Protein AF-A0A382WMW3-F1 (afdb_monomer)

pLDDT: mean 84.39, std 15.42, range [34.22, 97.94]

Foldseek 3Di:
DVVVVVVVVVVVVVLVVLCVVLVVLVVVQVPDPDHDPVSCVVVVVSCVVVVVVVLVVQLVVLVCVLVVVPPPPPDDDDDDDDVVVNVVSVVSNVVSVVVSVCVVVVVVLQVQLVVVLVVDDDLLQVVLVVCVVPPDFQAQEEEQPPPDDHSPPCPRYNYDYLPQLDPDLDPVSVVVVLVSLVRHPYYDYQFLQSQLVCLVCCVRNVPSNVVQQCVLVCVSVDAAADDGDRFRDDPLETEDEDSCVNSVHDDGDHPDDDDHGPYYHYPYHDDSPDGD

Organism: NCBI:txid408172

Radius of gyration: 28.18 Å; Cα contacts (8 Å, |Δi|>4): 260; chains: 1; bounding box: 60×40×89 Å

Structure (mmCIF, N/CA/C/O backbone):
data_AF-A0A382WMW3-F1
#
_entry.id   AF-A0A382WMW3-F1
#
loop_
_atom_site.group_PDB
_atom_site.id
_atom_site.type_symbol
_atom_site.label_atom_id
_atom_site.label_alt_id
_atom_site.label_comp_id
_atom_site.label_asym_id
_atom_site.label_entity_id
_atom_site.label_seq_id
_atom_site.pdbx_PDB_ins_code
_atom_site.Cartn_x
_atom_site.Cartn_y
_atom_site.Cartn_z
_atom_site.occupancy
_atom_site.B_iso_or_equiv
_atom_site.auth_seq_id
_atom_site.auth_comp_id
_atom_site.auth_asym_id
_atom_site.auth_atom_id
_atom_site.pdbx_PDB_model_num
ATOM 1 N N . THR A 1 1 ? 35.039 -5.680 -39.938 1.00 54.09 1 THR A N 1
ATOM 2 C CA . THR A 1 1 ? 34.663 -7.081 -39.623 1.00 54.09 1 THR A CA 1
ATOM 3 C C . THR A 1 1 ? 35.405 -7.628 -38.410 1.00 54.09 1 THR A C 1
ATOM 5 O O . THR A 1 1 ? 34.722 -8.088 -37.510 1.00 54.09 1 THR A O 1
ATOM 8 N N . ALA A 1 2 ? 36.735 -7.501 -38.293 1.00 34.22 2 ALA A N 1
ATOM 9 C CA . ALA A 1 2 ? 37.474 -7.946 -37.094 1.00 34.22 2 ALA A CA 1
ATOM 10 C C . ALA A 1 2 ? 37.224 -7.081 -35.836 1.00 34.22 2 ALA A C 1
ATOM 12 O O . ALA A 1 2 ? 36.934 -7.616 -34.773 1.00 34.22 2 ALA A O 1
ATOM 13 N N . ILE A 1 3 ? 37.234 -5.746 -35.968 1.00 40.31 3 ILE A N 1
ATOM 14 C CA . ILE A 1 3 ? 36.971 -4.815 -34.848 1.00 40.31 3 ILE A CA 1
ATOM 15 C C . ILE A 1 3 ? 35.562 -5.019 -34.269 1.00 40.31 3 ILE A C 1
ATOM 17 O O . ILE A 1 3 ? 35.389 -5.051 -33.059 1.00 40.31 3 ILE A O 1
ATOM 21 N N . LEU A 1 4 ? 34.569 -5.236 -35.137 1.00 43.34 4 LEU A N 1
ATOM 22 C CA . LEU A 1 4 ? 33.168 -5.458 -34.761 1.00 43.34 4 LEU A CA 1
ATOM 23 C C . LEU A 1 4 ? 32.949 -6.815 -34.064 1.00 43.34 4 LEU A C 1
ATOM 25 O O . LEU A 1 4 ? 32.116 -6.921 -33.170 1.00 43.34 4 LEU A O 1
ATOM 29 N N . ALA A 1 5 ? 33.715 -7.843 -34.444 1.00 42.44 5 ALA A N 1
ATOM 30 C CA . ALA A 1 5 ? 33.698 -9.146 -33.781 1.00 42.44 5 ALA A CA 1
ATOM 31 C C . ALA A 1 5 ? 34.404 -9.102 -32.413 1.00 42.44 5 ALA A C 1
ATOM 33 O O . ALA A 1 5 ? 33.905 -9.670 -31.444 1.00 42.44 5 ALA A O 1
ATOM 34 N N . LEU A 1 6 ? 35.522 -8.375 -32.311 1.00 39.72 6 LEU A N 1
ATOM 35 C CA . LEU A 1 6 ? 36.264 -8.172 -31.063 1.00 39.72 6 LEU A CA 1
ATOM 36 C C . LEU A 1 6 ? 35.474 -7.346 -30.041 1.00 39.72 6 LEU A C 1
ATOM 38 O O . LEU A 1 6 ? 35.460 -7.690 -28.859 1.00 39.72 6 LEU A O 1
ATOM 42 N N . THR A 1 7 ? 34.783 -6.287 -30.473 1.00 56.78 7 THR A N 1
ATOM 43 C CA . THR A 1 7 ? 33.889 -5.523 -29.591 1.00 56.78 7 THR A CA 1
ATOM 44 C C . THR A 1 7 ? 32.709 -6.380 -29.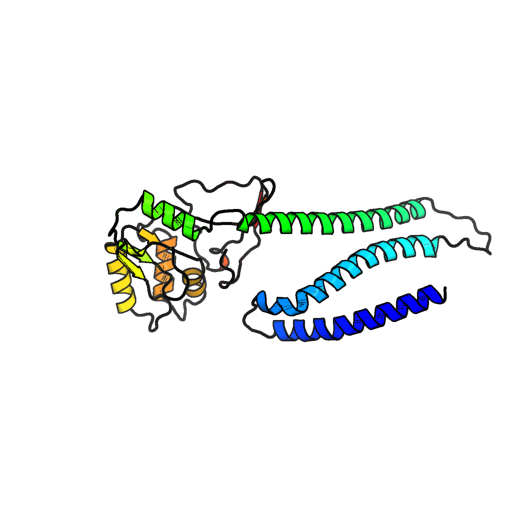153 1.00 56.78 7 THR A C 1
ATOM 46 O O . THR A 1 7 ? 32.435 -6.465 -27.960 1.00 56.78 7 THR A O 1
ATOM 49 N N . GLN A 1 8 ? 32.069 -7.110 -30.073 1.00 59.28 8 GLN A N 1
ATOM 50 C CA . GLN A 1 8 ? 30.957 -8.008 -29.747 1.00 59.28 8 GLN A CA 1
ATOM 51 C C . GLN A 1 8 ? 31.354 -9.106 -28.742 1.00 59.28 8 GLN A C 1
ATOM 53 O O . GLN A 1 8 ? 30.611 -9.348 -27.793 1.00 59.28 8 GLN A O 1
ATOM 58 N N . GLN A 1 9 ? 32.538 -9.712 -28.881 1.00 59.19 9 GLN A N 1
ATOM 59 C CA . GLN A 1 9 ? 33.063 -10.684 -27.912 1.00 59.19 9 GLN A CA 1
ATOM 60 C C . GLN A 1 9 ? 33.415 -10.061 -26.554 1.00 59.19 9 GLN A C 1
ATOM 62 O O . GLN A 1 9 ? 33.156 -10.674 -25.519 1.00 59.19 9 GLN A O 1
ATOM 67 N N . ARG A 1 10 ? 33.984 -8.848 -26.526 1.00 60.94 10 ARG A N 1
ATOM 68 C CA . ARG A 1 10 ? 34.269 -8.132 -25.269 1.00 60.94 10 ARG A CA 1
ATOM 69 C C . ARG A 1 10 ? 32.997 -7.804 -24.500 1.00 60.94 10 ARG A C 1
ATOM 71 O O . ARG A 1 10 ? 32.958 -7.999 -23.289 1.00 60.94 10 ARG A O 1
ATOM 78 N N . HIS A 1 11 ? 31.958 -7.357 -25.197 1.00 71.69 11 HIS A N 1
ATOM 79 C CA . HIS A 1 11 ? 30.692 -7.044 -24.553 1.00 71.69 11 HIS A CA 1
ATOM 80 C C . HIS A 1 11 ? 29.994 -8.288 -23.986 1.00 71.69 11 HIS A C 1
ATOM 82 O O . HIS A 1 11 ? 29.484 -8.227 -22.877 1.00 71.69 11 HIS A O 1
ATOM 88 N N . LEU A 1 12 ? 30.056 -9.429 -24.683 1.00 76.94 12 LEU A N 1
ATOM 89 C CA . LEU A 1 12 ? 29.522 -10.700 -24.176 1.00 76.94 12 LEU A CA 1
ATOM 90 C C . LEU A 1 12 ? 30.168 -11.125 -22.849 1.00 76.94 12 LEU A C 1
ATOM 92 O O . LEU A 1 12 ? 29.473 -11.590 -21.957 1.00 76.94 12 LEU A O 1
ATOM 96 N N . ARG A 1 13 ? 31.486 -10.944 -22.686 1.00 85.19 13 ARG A N 1
ATOM 97 C CA . ARG A 1 13 ? 32.177 -11.291 -21.429 1.00 85.19 13 ARG A CA 1
ATOM 98 C C . ARG A 1 13 ? 31.749 -10.402 -20.263 1.00 85.19 13 ARG A C 1
ATOM 100 O O . ARG A 1 13 ? 31.568 -10.907 -19.163 1.00 85.19 13 ARG A O 1
ATOM 107 N N . ALA A 1 14 ? 31.586 -9.102 -20.508 1.00 86.25 14 ALA A N 1
ATOM 108 C CA . ALA A 1 14 ? 31.099 -8.169 -19.495 1.00 86.25 14 ALA A CA 1
ATOM 109 C C . ALA A 1 14 ? 29.644 -8.475 -19.101 1.00 86.25 14 ALA A C 1
ATOM 111 O O . ALA A 1 14 ? 29.332 -8.509 -17.915 1.00 86.25 14 ALA A O 1
ATOM 112 N N . ASP A 1 15 ? 28.784 -8.778 -20.078 1.00 86.81 15 ASP A N 1
ATOM 113 C CA . ASP A 1 15 ? 27.388 -9.158 -19.833 1.00 86.81 15 ASP A CA 1
ATOM 114 C C . ASP A 1 15 ? 27.293 -10.449 -19.015 1.00 86.81 15 ASP A C 1
ATOM 116 O O . ASP A 1 15 ? 26.536 -10.515 -18.051 1.00 86.81 15 ASP A O 1
ATOM 120 N N . LEU A 1 16 ? 28.102 -11.457 -19.358 1.00 89.81 16 LEU A N 1
ATOM 121 C CA . LEU A 1 16 ? 28.174 -12.716 -18.617 1.00 89.81 16 LEU A CA 1
ATOM 122 C C . LEU A 1 16 ? 28.683 -12.520 -17.188 1.00 89.81 16 LEU A C 1
ATOM 124 O O . LEU A 1 16 ? 28.180 -13.177 -16.284 1.00 89.81 16 LEU A O 1
ATOM 128 N N . LEU A 1 17 ? 29.640 -11.614 -16.968 1.00 90.94 17 LEU A N 1
ATOM 129 C CA . LEU A 1 17 ? 30.126 -11.289 -15.627 1.00 90.94 17 LEU A CA 1
ATOM 130 C C . LEU A 1 17 ? 29.011 -10.679 -14.765 1.00 90.94 17 LEU A C 1
ATOM 132 O O . LEU A 1 17 ? 28.825 -11.093 -13.625 1.00 90.94 17 LEU A O 1
ATOM 136 N N . VAL A 1 18 ? 28.251 -9.726 -15.315 1.00 91.56 18 VAL A N 1
ATOM 137 C CA . VAL A 1 18 ? 27.120 -9.111 -14.602 1.00 91.56 18 VAL A CA 1
ATOM 138 C C . VAL A 1 18 ? 26.017 -10.139 -14.354 1.00 91.56 18 VAL A C 1
ATOM 140 O O . VAL A 1 18 ? 25.501 -10.224 -13.244 1.00 91.56 18 VAL A O 1
ATOM 143 N N . LEU A 1 19 ? 25.690 -10.970 -15.345 1.00 92.06 19 LEU A N 1
ATOM 144 C CA . LEU A 1 19 ? 24.704 -12.046 -15.208 1.00 92.06 19 LEU A CA 1
ATOM 145 C C . LEU A 1 19 ? 25.103 -13.085 -14.157 1.00 92.06 19 LEU A C 1
ATOM 147 O O . LEU A 1 19 ? 24.243 -13.539 -13.406 1.00 92.06 19 LEU A O 1
ATOM 151 N N . ALA A 1 20 ? 26.389 -13.430 -14.074 1.00 93.50 20 ALA A N 1
ATOM 152 C CA . ALA A 1 20 ? 26.915 -14.355 -13.072 1.00 93.50 20 ALA A CA 1
ATOM 153 C C . ALA A 1 20 ? 26.765 -13.827 -11.637 1.00 93.50 20 ALA A C 1
ATOM 155 O O . ALA A 1 20 ? 26.781 -14.619 -10.702 1.00 93.50 20 ALA A O 1
ATOM 156 N N . TRP A 1 21 ? 26.593 -12.516 -11.460 1.00 91.62 21 TRP A N 1
ATOM 157 C CA . TRP A 1 21 ? 26.209 -11.916 -10.185 1.00 91.62 21 TRP A CA 1
ATOM 158 C C . TRP A 1 21 ? 24.684 -11.834 -10.035 1.00 91.62 21 TRP A C 1
ATOM 160 O O . TRP A 1 21 ? 24.121 -12.364 -9.083 1.00 91.62 21 TRP A O 1
ATOM 170 N N . VAL A 1 22 ? 23.996 -11.219 -11.003 1.00 94.00 22 VAL A N 1
ATOM 171 C CA . VAL A 1 22 ? 22.559 -10.917 -10.914 1.00 94.00 22 VAL A CA 1
ATOM 172 C C . VAL A 1 22 ? 21.707 -12.179 -10.795 1.00 94.00 22 VAL A C 1
ATOM 174 O O . VAL A 1 22 ? 20.807 -12.214 -9.962 1.00 94.00 22 VAL A O 1
ATOM 177 N N . VAL A 1 23 ? 21.971 -13.210 -11.604 1.00 94.25 23 VAL A N 1
ATOM 178 C CA . VAL A 1 23 ? 21.120 -14.409 -11.653 1.00 94.25 23 VAL A CA 1
ATOM 179 C C . VAL A 1 23 ? 21.210 -15.222 -10.357 1.00 94.25 23 VAL A C 1
ATOM 181 O O . VAL A 1 23 ? 20.155 -15.484 -9.779 1.00 94.25 23 VAL A O 1
ATOM 184 N N . PRO A 1 24 ? 22.400 -15.586 -9.833 1.00 94.94 24 PRO A N 1
ATOM 185 C CA . PRO A 1 24 ? 22.475 -16.307 -8.564 1.00 94.94 24 PRO A CA 1
ATOM 186 C C . PRO A 1 24 ? 21.917 -15.510 -7.387 1.00 94.94 24 PRO A C 1
ATOM 188 O O . PRO A 1 24 ? 21.218 -16.083 -6.558 1.00 94.94 24 PRO A O 1
ATOM 191 N N . THR A 1 25 ? 22.167 -14.196 -7.319 1.00 92.25 25 THR A N 1
ATOM 192 C CA . THR A 1 25 ? 21.589 -13.360 -6.257 1.00 92.25 25 THR A CA 1
ATOM 193 C C . THR A 1 25 ? 20.070 -13.292 -6.367 1.00 92.25 25 THR A C 1
ATOM 195 O O . THR A 1 25 ? 19.398 -13.393 -5.349 1.00 92.25 25 THR A O 1
ATOM 198 N N . PHE A 1 26 ? 19.511 -13.167 -7.572 1.00 92.06 26 PHE A N 1
ATOM 199 C CA . PHE A 1 26 ? 18.061 -13.176 -7.768 1.00 92.06 26 PHE A CA 1
ATOM 200 C C . PHE A 1 26 ? 17.431 -14.506 -7.329 1.00 92.06 26 PHE A C 1
ATOM 202 O O . PHE A 1 26 ? 16.461 -14.491 -6.583 1.00 92.06 26 PHE A O 1
ATOM 209 N N . ILE A 1 27 ? 18.020 -15.644 -7.718 1.00 93.31 27 ILE A N 1
ATOM 210 C CA . ILE A 1 27 ? 17.570 -16.982 -7.285 1.00 93.31 27 ILE A CA 1
ATOM 211 C C . ILE A 1 27 ? 17.668 -17.123 -5.761 1.00 93.31 27 ILE A C 1
ATOM 213 O O . ILE A 1 27 ? 16.762 -17.642 -5.119 1.00 93.31 27 ILE A O 1
ATOM 217 N N . PHE A 1 28 ? 18.755 -16.638 -5.162 1.00 93.06 28 PHE A N 1
ATOM 218 C CA . PHE A 1 28 ? 18.913 -16.649 -3.712 1.00 93.06 28 PHE A CA 1
ATOM 219 C C . PHE A 1 28 ? 17.841 -15.805 -3.009 1.00 93.06 28 PHE A C 1
ATOM 221 O O . PHE A 1 28 ? 17.278 -16.251 -2.016 1.00 93.06 28 PHE A O 1
ATOM 228 N N . LEU A 1 29 ? 17.524 -14.614 -3.524 1.00 91.00 29 LEU A N 1
ATOM 229 C CA . LEU A 1 29 ? 16.475 -13.763 -2.957 1.00 91.00 29 LEU A CA 1
ATOM 230 C C . LEU A 1 29 ? 15.074 -14.366 -3.110 1.00 91.00 29 LEU A C 1
ATOM 232 O O . LEU A 1 29 ? 14.246 -14.159 -2.230 1.00 91.00 29 LEU A O 1
ATOM 236 N N . GLU A 1 30 ? 14.818 -15.109 -4.187 1.00 88.31 30 GLU A N 1
ATOM 237 C CA . GLU A 1 30 ? 13.550 -15.823 -4.402 1.00 88.31 30 GLU A CA 1
ATOM 238 C C . GLU A 1 30 ? 13.365 -17.001 -3.437 1.00 88.31 30 GLU A C 1
ATOM 240 O O . GLU A 1 30 ? 12.243 -17.327 -3.071 1.00 88.31 30 GLU A O 1
ATOM 245 N N . SER A 1 31 ? 14.459 -17.573 -2.922 1.00 90.69 31 SER A N 1
ATOM 246 C CA . SER A 1 31 ? 14.380 -18.623 -1.900 1.00 90.69 31 SER A CA 1
ATOM 247 C C . SER A 1 31 ? 13.804 -18.151 -0.558 1.00 90.69 31 SER A C 1
ATOM 249 O O . SER A 1 31 ? 13.524 -18.973 0.317 1.00 90.69 31 SER A O 1
ATOM 251 N N . PHE A 1 32 ? 13.650 -16.838 -0.358 1.00 88.25 32 PHE A N 1
ATOM 252 C CA . PHE A 1 32 ? 13.058 -16.292 0.855 1.00 88.25 32 PHE A CA 1
ATOM 253 C C . PHE A 1 32 ? 11.537 -16.422 0.827 1.00 88.25 32 PHE A C 1
ATOM 255 O O . PHE A 1 32 ? 10.876 -16.075 -0.142 1.00 88.25 32 PHE A O 1
ATOM 262 N N . GLU A 1 33 ? 10.962 -16.827 1.957 1.00 82.06 33 GLU A N 1
ATOM 263 C CA . GLU A 1 33 ? 9.506 -16.879 2.116 1.00 82.06 33 GLU A CA 1
ATOM 264 C C . GLU A 1 33 ? 8.865 -15.480 2.008 1.00 82.06 33 GLU A C 1
ATOM 266 O O . GLU A 1 33 ? 7.755 -15.333 1.498 1.00 82.06 33 GLU A O 1
ATOM 271 N N . VAL A 1 34 ? 9.588 -14.433 2.436 1.00 78.31 34 VAL A N 1
ATOM 272 C CA . VAL A 1 34 ? 9.119 -13.041 2.414 1.00 78.31 34 VAL A CA 1
ATOM 273 C C . VAL A 1 34 ? 9.964 -12.187 1.471 1.00 78.31 34 VAL A C 1
ATOM 275 O O . VAL A 1 34 ? 11.171 -12.014 1.657 1.00 78.31 34 VAL A O 1
ATOM 278 N N . HIS A 1 35 ? 9.294 -11.573 0.499 1.00 81.12 35 HIS A N 1
ATOM 279 C CA . HIS A 1 35 ? 9.918 -10.781 -0.553 1.00 81.12 35 HIS A CA 1
ATOM 280 C C . HIS A 1 35 ? 9.825 -9.287 -0.241 1.00 81.12 35 HIS A C 1
ATOM 282 O O . HIS A 1 35 ? 8.787 -8.657 -0.432 1.00 81.12 35 HIS A O 1
ATOM 288 N N . PHE A 1 36 ? 10.928 -8.690 0.211 1.00 80.38 36 PHE A N 1
ATOM 289 C CA . PHE A 1 36 ? 10.991 -7.246 0.422 1.00 80.38 36 PHE A CA 1
ATOM 290 C C . PHE A 1 36 ? 11.686 -6.537 -0.736 1.00 80.38 36 PHE A C 1
ATOM 292 O O . PHE A 1 36 ? 12.809 -6.874 -1.112 1.00 80.38 36 PHE A O 1
ATOM 299 N N . GLN A 1 37 ? 11.081 -5.454 -1.223 1.00 81.12 37 GLN A N 1
ATOM 300 C CA . GLN A 1 37 ? 11.628 -4.674 -2.336 1.00 81.12 37 GLN A CA 1
ATOM 301 C C . GLN A 1 37 ? 13.011 -4.072 -2.031 1.00 81.12 37 GLN A C 1
ATOM 303 O O . GLN A 1 37 ? 13.846 -3.946 -2.926 1.00 81.12 37 GLN A O 1
ATOM 308 N N . ARG A 1 38 ? 13.311 -3.788 -0.754 1.00 85.25 38 ARG A N 1
ATOM 309 C CA . ARG A 1 38 ? 14.638 -3.318 -0.314 1.00 85.25 38 ARG A CA 1
ATOM 310 C C . ARG A 1 38 ? 15.767 -4.311 -0.614 1.00 85.25 38 ARG A C 1
ATOM 312 O O . ARG A 1 38 ? 16.906 -3.890 -0.789 1.00 85.25 38 ARG A O 1
ATOM 319 N N . TYR A 1 39 ? 15.472 -5.609 -0.720 1.00 88.19 39 TYR A N 1
ATOM 320 C CA . TYR A 1 39 ? 16.478 -6.617 -1.065 1.00 88.19 39 TYR A CA 1
ATOM 321 C C . TYR A 1 39 ? 16.912 -6.548 -2.530 1.00 88.19 39 TYR A C 1
ATOM 323 O O . TYR A 1 39 ? 17.998 -7.010 -2.863 1.00 88.19 39 TYR A O 1
ATOM 331 N N . MET A 1 40 ? 16.127 -5.896 -3.390 1.00 88.62 40 MET A N 1
ATOM 332 C CA . MET A 1 40 ? 16.485 -5.679 -4.792 1.00 88.62 40 MET A CA 1
ATOM 333 C C . MET A 1 40 ? 17.436 -4.494 -4.991 1.00 88.62 40 MET A C 1
ATOM 335 O O . MET A 1 40 ? 18.055 -4.405 -6.048 1.00 88.62 40 MET A O 1
ATOM 339 N N . ILE A 1 41 ? 17.603 -3.608 -3.995 1.00 91.12 41 ILE A N 1
ATOM 340 C CA . ILE A 1 41 ? 18.427 -2.387 -4.103 1.00 91.12 41 ILE A CA 1
ATOM 341 C C . ILE A 1 41 ? 19.846 -2.672 -4.634 1.00 91.12 41 ILE A C 1
ATOM 343 O O . ILE A 1 41 ? 20.268 -1.964 -5.552 1.00 91.12 41 ILE A O 1
ATOM 347 N N . PRO A 1 42 ? 20.577 -3.702 -4.154 1.00 90.75 42 PRO A N 1
ATOM 348 C CA . PRO A 1 42 ? 21.909 -4.014 -4.676 1.00 90.75 42 PRO A CA 1
ATOM 349 C C . PRO A 1 42 ? 21.910 -4.476 -6.142 1.00 90.75 42 PRO A C 1
ATOM 351 O O . PRO A 1 42 ? 22.918 -4.327 -6.831 1.00 90.75 42 PRO A O 1
ATOM 354 N N . LEU A 1 43 ? 20.798 -5.034 -6.631 1.00 92.62 43 LEU A N 1
ATOM 355 C CA . LEU A 1 43 ? 20.647 -5.510 -8.010 1.00 92.62 43 LEU A CA 1
ATOM 356 C C . LEU A 1 43 ? 20.172 -4.414 -8.965 1.00 92.62 43 LEU A C 1
ATOM 358 O O . LEU A 1 43 ? 20.524 -4.444 -10.145 1.00 92.62 43 LEU A O 1
ATOM 362 N N . THR A 1 44 ? 19.424 -3.427 -8.469 1.00 92.00 44 THR A N 1
ATOM 363 C CA . THR A 1 44 ? 18.848 -2.327 -9.254 1.00 92.00 44 THR A CA 1
ATOM 364 C C . THR A 1 44 ? 19.820 -1.671 -10.245 1.00 92.00 44 THR A C 1
ATOM 366 O O . THR A 1 44 ? 19.468 -1.606 -11.424 1.00 92.00 44 THR A O 1
ATOM 369 N N . PRO A 1 45 ? 21.038 -1.217 -9.872 1.00 93.19 45 PRO A N 1
ATOM 370 C CA . PRO A 1 45 ? 21.937 -0.579 -10.839 1.00 93.19 45 PRO A CA 1
ATOM 371 C C . PRO A 1 45 ? 22.342 -1.520 -11.985 1.00 93.19 45 PRO A C 1
ATOM 373 O O . PRO A 1 45 ? 22.411 -1.093 -13.138 1.00 93.19 45 PRO A O 1
ATOM 376 N N . PHE A 1 46 ? 22.549 -2.809 -11.704 1.00 93.44 46 PHE A N 1
ATOM 377 C CA . PHE A 1 46 ? 22.891 -3.803 -12.724 1.00 93.44 46 PHE A CA 1
ATOM 378 C C . PHE A 1 46 ? 21.707 -4.109 -13.640 1.00 93.44 46 PHE A C 1
ATOM 380 O O . PHE A 1 46 ? 21.881 -4.173 -14.857 1.00 93.44 46 PHE A O 1
ATOM 387 N N . LEU A 1 47 ? 20.499 -4.222 -13.080 1.00 91.75 47 LEU A N 1
ATOM 388 C CA . LEU A 1 47 ? 19.267 -4.405 -13.849 1.00 91.75 47 LEU A CA 1
ATOM 389 C C . LEU A 1 47 ? 18.991 -3.208 -14.768 1.00 91.75 47 LEU A C 1
ATOM 391 O O . LEU A 1 47 ? 18.619 -3.408 -15.922 1.00 91.75 47 LEU A O 1
ATOM 395 N N . ILE A 1 48 ? 19.243 -1.979 -14.306 1.00 91.50 48 ILE A N 1
ATOM 396 C CA . ILE A 1 48 ? 19.129 -0.765 -15.129 1.00 91.50 48 ILE A CA 1
ATOM 397 C C . ILE A 1 48 ? 20.130 -0.805 -16.289 1.00 91.50 48 ILE A C 1
ATOM 399 O O . ILE A 1 48 ? 19.742 -0.593 -17.439 1.00 91.50 48 ILE A O 1
ATOM 403 N N . LEU A 1 49 ? 21.405 -1.105 -16.016 1.00 91.12 49 LEU A N 1
ATOM 404 C CA . LEU A 1 49 ? 22.441 -1.188 -17.053 1.00 91.12 49 LEU A CA 1
ATOM 405 C C . LEU A 1 49 ? 22.120 -2.268 -18.091 1.00 91.12 49 LEU A C 1
ATOM 407 O O . LEU A 1 49 ? 22.213 -2.023 -19.296 1.00 91.12 49 LEU A O 1
ATOM 411 N N . MET A 1 50 ? 21.709 -3.449 -17.634 1.00 90.56 50 MET A N 1
ATOM 412 C CA . MET A 1 50 ? 21.307 -4.552 -18.501 1.00 90.56 50 MET A CA 1
ATOM 413 C C . MET A 1 50 ? 20.056 -4.221 -19.314 1.00 90.56 50 MET A C 1
ATOM 415 O O . MET A 1 50 ? 20.034 -4.481 -20.514 1.00 90.56 50 MET A O 1
ATOM 419 N N . GLY A 1 51 ? 19.041 -3.611 -18.698 1.00 90.00 51 GLY A N 1
ATOM 420 C CA . GLY A 1 51 ? 17.818 -3.180 -19.373 1.00 90.00 51 GLY A CA 1
ATOM 421 C C . GLY A 1 51 ? 18.101 -2.142 -20.459 1.00 90.00 51 GLY A C 1
ATOM 422 O O . GLY A 1 51 ? 17.689 -2.318 -21.606 1.00 90.00 51 GLY A O 1
ATOM 423 N N . ALA A 1 52 ? 18.892 -1.113 -20.144 1.00 90.25 52 ALA A N 1
ATOM 424 C CA . ALA A 1 52 ? 19.319 -0.102 -21.113 1.00 90.25 52 ALA A CA 1
ATOM 425 C C . ALA A 1 52 ? 20.099 -0.727 -22.279 1.00 90.25 52 ALA A C 1
ATOM 427 O O . ALA A 1 52 ? 19.858 -0.423 -23.449 1.00 90.25 52 ALA A O 1
ATOM 428 N N . ARG A 1 53 ? 21.009 -1.655 -21.976 1.00 89.06 53 ARG A N 1
ATOM 429 C CA . ARG A 1 53 ? 21.786 -2.367 -22.989 1.00 89.06 53 ARG A CA 1
ATOM 430 C C . ARG A 1 53 ? 20.923 -3.275 -23.863 1.00 89.06 53 ARG A C 1
ATOM 432 O O . ARG A 1 53 ? 21.122 -3.293 -25.076 1.00 89.06 53 ARG A O 1
ATOM 439 N N . MET A 1 54 ? 19.967 -3.994 -23.278 1.00 88.69 54 MET A N 1
ATOM 440 C CA . MET A 1 54 ? 19.014 -4.834 -24.004 1.00 88.69 54 MET A CA 1
ATOM 441 C C . MET A 1 54 ? 18.194 -3.997 -24.990 1.00 88.69 54 MET A C 1
ATOM 443 O O . MET A 1 54 ? 18.062 -4.378 -26.149 1.00 88.69 54 MET A O 1
ATOM 447 N N . LEU A 1 55 ? 17.718 -2.825 -24.566 1.00 88.00 55 LEU A N 1
ATOM 448 C CA . LEU A 1 55 ? 16.977 -1.886 -25.411 1.00 88.00 55 LEU A CA 1
ATOM 449 C C . LEU A 1 55 ? 17.796 -1.358 -26.600 1.00 88.00 55 LEU A C 1
ATOM 451 O O . LEU A 1 55 ? 17.282 -1.251 -27.710 1.00 88.00 55 LEU A O 1
ATOM 455 N N . LEU A 1 56 ? 19.080 -1.055 -26.409 1.00 86.94 56 LEU A N 1
ATOM 456 C CA . LEU A 1 56 ? 19.954 -0.672 -27.527 1.00 86.94 56 LEU A CA 1
ATOM 457 C C . LEU A 1 56 ? 20.246 -1.864 -28.445 1.00 86.94 56 LEU A C 1
ATOM 459 O O . LEU A 1 56 ? 20.262 -1.732 -29.672 1.00 86.94 56 LEU A O 1
ATOM 463 N N . TRP A 1 57 ? 20.430 -3.046 -27.856 1.00 86.00 57 TRP A N 1
ATOM 464 C CA . TRP A 1 57 ? 20.675 -4.273 -28.599 1.00 86.00 57 TRP A CA 1
ATOM 465 C C . TRP A 1 57 ? 19.497 -4.652 -29.502 1.00 86.00 57 TRP A C 1
ATOM 467 O O . TRP A 1 57 ? 19.744 -5.070 -30.630 1.00 86.00 57 TRP A O 1
ATOM 477 N N . THR A 1 58 ? 18.238 -4.467 -29.085 1.00 84.62 58 THR A N 1
ATOM 478 C CA . THR A 1 58 ? 17.072 -4.756 -29.947 1.00 84.62 58 THR A CA 1
ATOM 479 C C . THR A 1 58 ? 17.055 -3.881 -31.201 1.00 84.62 58 THR A C 1
ATOM 481 O O . THR A 1 58 ? 16.816 -4.383 -32.304 1.00 84.62 58 THR A O 1
ATOM 484 N N . VAL A 1 59 ? 17.383 -2.594 -31.070 1.00 85.81 59 VAL A N 1
ATOM 485 C CA . VAL A 1 59 ? 17.491 -1.658 -32.200 1.00 85.81 59 VAL A CA 1
ATOM 486 C C . VAL A 1 59 ? 18.647 -2.041 -33.125 1.00 85.81 59 VAL A C 1
ATOM 488 O O . VAL A 1 59 ? 18.479 -2.107 -34.348 1.00 85.81 59 VAL A O 1
ATOM 491 N N . ASP A 1 60 ? 19.819 -2.332 -32.564 1.00 84.31 60 ASP A N 1
ATOM 492 C CA . ASP A 1 60 ? 20.990 -2.745 -33.339 1.00 84.31 60 ASP A CA 1
ATOM 493 C C . ASP A 1 60 ? 20.779 -4.091 -34.032 1.00 84.31 60 ASP A C 1
ATOM 495 O O . ASP A 1 60 ? 21.205 -4.273 -35.174 1.00 84.31 60 ASP A O 1
ATOM 499 N N . PHE A 1 61 ? 20.106 -5.033 -33.376 1.00 81.00 61 PHE A N 1
ATOM 500 C CA . PHE A 1 61 ? 19.736 -6.320 -33.948 1.00 81.00 61 PHE A CA 1
ATOM 501 C C . PHE A 1 61 ? 18.790 -6.133 -35.137 1.00 81.00 61 PHE A C 1
ATOM 503 O O . PHE A 1 61 ? 19.086 -6.627 -36.227 1.00 81.00 61 PHE A O 1
ATOM 510 N N . ALA A 1 62 ? 17.726 -5.337 -34.987 1.00 82.06 62 ALA A N 1
ATOM 511 C CA . ALA A 1 62 ? 16.809 -5.014 -36.082 1.00 82.06 62 ALA A CA 1
ATOM 512 C C . ALA A 1 62 ? 17.535 -4.355 -37.274 1.00 82.06 62 ALA A C 1
ATOM 514 O O . ALA A 1 62 ? 17.287 -4.696 -38.438 1.00 82.06 62 ALA A O 1
ATOM 515 N N . ARG A 1 63 ? 18.500 -3.462 -37.007 1.00 79.56 63 ARG A N 1
ATOM 516 C CA . ARG A 1 63 ? 19.361 -2.857 -38.041 1.00 79.56 63 ARG A CA 1
ATOM 517 C C . ARG A 1 63 ? 20.274 -3.881 -38.716 1.00 79.56 63 ARG A C 1
ATOM 519 O O . ARG A 1 63 ? 20.379 -3.878 -39.941 1.00 79.56 63 ARG A O 1
ATOM 526 N N . ARG A 1 64 ? 20.914 -4.781 -37.960 1.00 73.12 64 ARG A N 1
ATOM 527 C CA . ARG A 1 64 ? 21.796 -5.834 -38.506 1.00 73.12 64 ARG A CA 1
ATOM 528 C C . ARG A 1 64 ? 21.033 -6.834 -39.359 1.00 73.12 64 ARG A C 1
ATOM 530 O O . ARG A 1 64 ? 21.507 -7.162 -40.441 1.00 73.12 64 ARG A O 1
ATOM 537 N N . VAL A 1 65 ? 19.858 -7.279 -38.921 1.00 69.19 65 VAL A N 1
ATOM 538 C CA . VAL A 1 65 ? 18.977 -8.159 -39.709 1.00 69.19 65 VAL A CA 1
ATOM 539 C C . VAL A 1 65 ? 18.581 -7.481 -41.023 1.00 69.19 65 VAL A C 1
ATOM 541 O O . VAL A 1 65 ? 18.605 -8.112 -42.081 1.00 69.19 65 VAL A O 1
ATOM 544 N N . SER A 1 66 ? 18.322 -6.172 -40.981 1.00 67.19 66 SER A N 1
ATOM 545 C CA . SER A 1 66 ? 18.049 -5.368 -42.177 1.00 67.19 66 SER A CA 1
ATOM 546 C C . SER A 1 66 ? 19.278 -5.210 -43.092 1.00 67.19 66 SER A C 1
ATOM 548 O O . SER A 1 66 ? 19.135 -5.199 -44.315 1.00 67.19 66 SER A O 1
ATOM 550 N N . TYR A 1 67 ? 20.492 -5.133 -42.532 1.00 60.91 67 TYR A N 1
ATOM 551 C CA . TYR A 1 67 ? 21.751 -4.916 -43.264 1.00 60.91 67 TYR A CA 1
ATOM 552 C C . TYR A 1 67 ? 22.374 -6.200 -43.849 1.00 60.91 67 TYR A C 1
ATOM 554 O O . TYR A 1 67 ? 22.770 -6.218 -45.012 1.00 60.91 67 TYR A O 1
ATOM 562 N N . VAL A 1 68 ? 22.437 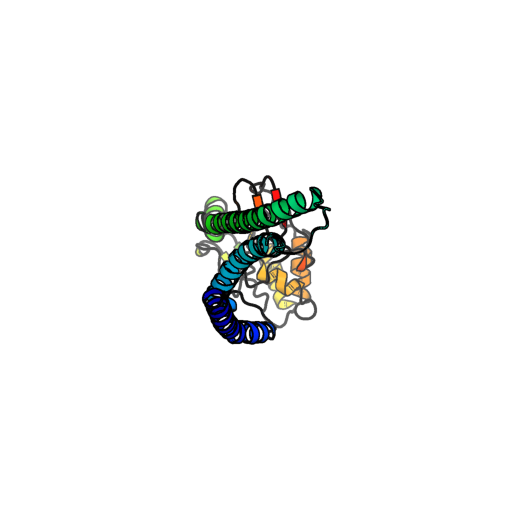-7.300 -43.089 1.00 55.72 68 VAL A N 1
ATOM 563 C CA . VAL A 1 68 ? 23.092 -8.568 -43.488 1.00 55.72 68 VAL A CA 1
ATOM 564 C C . VAL A 1 68 ? 22.424 -9.207 -44.711 1.00 55.72 68 VAL A C 1
ATOM 566 O O . VAL A 1 68 ? 23.101 -9.847 -45.513 1.00 55.72 68 VAL A O 1
ATOM 569 N N . ARG A 1 69 ? 21.125 -8.965 -44.923 1.00 51.41 69 ARG A N 1
ATOM 570 C CA . ARG A 1 69 ? 20.374 -9.438 -46.102 1.00 51.41 69 ARG A CA 1
ATOM 571 C C . ARG A 1 69 ? 20.325 -8.432 -47.263 1.00 51.41 69 ARG A C 1
ATOM 573 O O . ARG A 1 69 ? 19.657 -8.688 -48.262 1.00 51.41 69 ARG A O 1
ATOM 580 N N . SER A 1 70 ? 21.019 -7.302 -47.111 1.00 47.75 70 SER A N 1
ATOM 581 C CA . SER A 1 70 ? 21.169 -6.229 -48.105 1.00 47.75 70 SER A CA 1
ATOM 582 C C . SER A 1 70 ? 22.584 -6.169 -48.695 1.00 47.75 70 SER A C 1
ATOM 584 O O . SER A 1 70 ? 22.896 -5.240 -49.436 1.00 47.75 70 SER A O 1
ATOM 586 N N . ARG A 1 71 ? 23.455 -7.152 -48.398 1.00 44.22 71 ARG A N 1
ATOM 587 C CA . ARG A 1 71 ? 24.696 -7.320 -49.164 1.00 44.22 71 ARG A CA 1
ATOM 588 C C . ARG A 1 71 ? 24.335 -7.482 -50.646 1.00 44.22 71 ARG A C 1
ATOM 590 O O . ARG A 1 71 ? 23.483 -8.321 -50.943 1.00 44.22 71 ARG A O 1
ATOM 597 N N . PRO A 1 72 ? 24.976 -6.739 -51.565 1.00 43.84 72 PRO A N 1
ATOM 598 C CA . PRO A 1 72 ? 24.854 -7.049 -52.975 1.00 43.84 72 PRO A CA 1
ATOM 599 C C . PRO A 1 72 ? 25.402 -8.464 -53.155 1.00 43.84 72 PRO A C 1
ATOM 601 O O . PRO A 1 72 ? 26.522 -8.765 -52.733 1.00 43.84 72 PRO A O 1
ATOM 604 N N . THR A 1 73 ? 24.598 -9.352 -53.728 1.00 47.72 73 THR A N 1
ATOM 605 C CA . THR A 1 73 ? 25.073 -10.621 -54.275 1.00 47.72 73 THR A CA 1
ATOM 606 C C . THR A 1 73 ? 26.000 -10.288 -55.436 1.00 47.72 73 THR A C 1
ATOM 608 O O . THR A 1 73 ? 25.588 -10.260 -56.592 1.00 47.72 73 THR A O 1
ATOM 611 N N . VAL A 1 74 ? 27.260 -9.974 -55.138 1.00 54.00 74 VAL A N 1
ATOM 612 C CA . VAL A 1 74 ? 28.314 -10.045 -56.142 1.00 54.00 74 VAL A CA 1
ATOM 613 C C . VAL A 1 74 ? 28.448 -11.538 -56.442 1.00 54.00 74 VAL A C 1
ATOM 615 O O . VAL A 1 74 ? 28.897 -12.304 -55.595 1.00 54.00 74 VAL A O 1
ATOM 618 N N . VAL A 1 75 ? 27.970 -11.924 -57.628 1.00 51.16 75 VAL A N 1
ATOM 619 C CA . VAL A 1 75 ? 27.843 -13.285 -58.181 1.00 51.16 75 VAL A CA 1
ATOM 620 C C . VAL A 1 75 ? 26.610 -14.076 -57.714 1.00 51.16 75 VAL A C 1
ATOM 622 O O . VAL A 1 75 ? 26.682 -14.900 -56.807 1.00 51.16 75 VAL A O 1
ATOM 625 N N . ARG A 1 76 ? 25.470 -13.868 -58.386 1.00 40.53 76 ARG A N 1
ATOM 626 C CA . ARG A 1 76 ? 24.926 -14.796 -59.407 1.00 40.53 76 ARG A CA 1
ATOM 627 C C . ARG A 1 76 ? 23.627 -14.200 -59.965 1.00 40.53 76 ARG A C 1
ATOM 629 O O . ARG A 1 76 ? 22.689 -13.968 -59.207 1.00 40.53 76 ARG A O 1
ATOM 636 N N . ASP A 1 77 ? 23.592 -13.953 -61.272 1.00 47.16 77 ASP A N 1
ATOM 637 C CA . ASP A 1 77 ? 22.377 -13.627 -62.024 1.00 47.16 77 ASP A CA 1
ATOM 638 C C . ASP A 1 77 ? 21.281 -14.656 -61.727 1.00 47.16 77 ASP A C 1
ATOM 640 O O . ASP A 1 77 ? 21.369 -15.800 -62.157 1.00 47.16 77 ASP A O 1
ATOM 644 N N . THR A 1 78 ? 20.274 -14.267 -60.950 1.00 46.50 78 THR A N 1
ATOM 645 C CA . THR A 1 78 ? 18.889 -14.747 -61.060 1.00 46.50 78 THR A CA 1
ATOM 646 C C . THR A 1 78 ? 17.995 -13.728 -60.357 1.00 46.50 78 THR A C 1
ATOM 648 O O . THR A 1 78 ? 17.982 -13.572 -59.137 1.00 46.50 78 THR A O 1
ATOM 651 N N . SER A 1 79 ? 17.285 -12.961 -61.171 1.00 51.25 79 SER A N 1
ATOM 652 C CA . SER A 1 79 ? 16.357 -11.908 -60.788 1.00 51.25 79 SER A CA 1
ATOM 653 C C . SER A 1 79 ? 15.080 -12.480 -60.168 1.00 51.25 79 SER A C 1
ATOM 655 O O . SER A 1 79 ? 14.243 -13.003 -60.893 1.00 51.25 79 SER A O 1
ATOM 657 N N . PHE A 1 80 ? 14.893 -12.324 -58.856 1.00 50.50 80 PHE A N 1
ATOM 658 C CA . PHE A 1 80 ? 13.568 -12.243 -58.220 1.00 50.50 80 PHE A CA 1
ATOM 659 C C . PHE A 1 80 ? 13.675 -11.412 -56.930 1.00 50.50 80 PHE A C 1
ATOM 661 O O . PHE A 1 80 ? 13.788 -11.923 -55.815 1.00 50.50 80 PHE A O 1
ATOM 668 N N . SER A 1 81 ? 13.686 -10.086 -57.075 1.00 50.53 81 SER A N 1
ATOM 669 C CA . SER A 1 81 ? 13.576 -9.145 -55.959 1.00 50.53 81 SER A CA 1
ATOM 670 C C . SER A 1 81 ? 12.100 -8.942 -55.608 1.00 50.53 81 SER A C 1
ATOM 672 O O . SER A 1 81 ? 11.392 -8.175 -56.248 1.00 50.53 81 SER A O 1
ATOM 674 N N . PHE A 1 82 ? 11.613 -9.624 -54.568 1.00 54.50 82 PHE A N 1
ATOM 675 C CA . PHE A 1 82 ? 10.262 -9.390 -54.048 1.00 54.50 82 PHE A CA 1
ATOM 676 C C . PHE A 1 82 ? 10.209 -8.055 -53.267 1.00 54.50 82 PHE A C 1
ATOM 678 O O . PHE A 1 82 ? 10.808 -7.971 -52.187 1.00 54.50 82 PHE A O 1
ATOM 685 N N . PRO A 1 83 ? 9.479 -7.018 -53.732 1.00 58.50 83 PRO A N 1
ATOM 686 C CA . PRO A 1 83 ? 9.397 -5.707 -53.064 1.00 58.50 83 PRO A CA 1
ATOM 687 C C . PRO A 1 83 ? 8.796 -5.785 -51.647 1.00 58.50 83 PRO A C 1
ATOM 689 O O . PRO A 1 83 ? 9.157 -5.007 -50.762 1.00 58.50 83 PRO A O 1
ATOM 692 N N . MET A 1 84 ? 7.967 -6.800 -51.391 1.00 53.41 84 MET A N 1
ATOM 693 C CA . MET A 1 84 ? 7.405 -7.131 -50.076 1.00 53.41 84 MET A CA 1
ATOM 694 C C . MET A 1 84 ? 8.481 -7.380 -49.002 1.00 53.41 84 MET A C 1
ATOM 696 O O . MET A 1 84 ? 8.302 -7.017 -47.840 1.00 53.41 84 MET A O 1
ATOM 700 N N . MET A 1 85 ? 9.645 -7.914 -49.385 1.00 53.25 85 MET A N 1
ATOM 701 C CA . MET A 1 85 ? 10.739 -8.194 -48.451 1.00 53.25 85 MET A CA 1
ATOM 702 C C . MET A 1 85 ? 11.437 -6.913 -47.965 1.00 53.25 85 MET A C 1
ATOM 704 O O . MET A 1 85 ? 11.977 -6.904 -46.865 1.00 53.25 85 MET A O 1
ATOM 708 N N . GLY A 1 86 ? 11.440 -5.836 -48.761 1.00 55.97 86 GLY A N 1
ATOM 709 C CA . GLY A 1 86 ? 11.970 -4.520 -48.374 1.00 55.97 86 GLY A CA 1
ATOM 710 C C . GLY A 1 86 ? 11.049 -3.779 -47.403 1.00 55.97 86 GLY A C 1
ATOM 711 O O . GLY A 1 86 ? 11.515 -3.196 -46.424 1.00 55.97 86 GLY A O 1
ATOM 712 N N . TRP A 1 87 ? 9.736 -3.883 -47.624 1.00 55.22 87 TRP A N 1
ATOM 713 C CA . TRP A 1 87 ? 8.715 -3.353 -46.721 1.00 55.22 87 TRP A CA 1
ATOM 714 C C . TRP A 1 87 ? 8.784 -4.021 -45.339 1.00 55.22 87 TRP A C 1
ATOM 716 O O . TRP A 1 87 ? 8.939 -3.318 -44.343 1.00 55.22 87 TRP A O 1
ATOM 726 N N . LEU A 1 88 ? 8.829 -5.359 -45.266 1.00 59.53 88 LEU A N 1
ATOM 727 C CA . LEU A 1 88 ? 8.988 -6.098 -43.998 1.00 59.53 88 LEU A CA 1
ATOM 728 C C . LEU A 1 88 ? 10.275 -5.712 -43.225 1.00 59.53 88 LEU A C 1
ATOM 730 O O . LEU A 1 88 ? 10.271 -5.671 -41.995 1.00 59.53 88 LEU A O 1
ATOM 734 N N . ARG A 1 89 ? 11.369 -5.362 -43.923 1.00 59.62 89 ARG A N 1
ATOM 735 C CA . ARG A 1 89 ? 12.641 -4.899 -43.316 1.00 59.62 89 ARG A CA 1
ATOM 736 C C . ARG A 1 89 ? 12.533 -3.503 -42.695 1.00 59.62 89 ARG A C 1
ATOM 738 O O . ARG A 1 89 ? 12.997 -3.286 -41.577 1.00 59.62 89 ARG A O 1
ATOM 745 N N . ALA A 1 90 ? 11.912 -2.556 -43.401 1.00 62.09 90 ALA A N 1
ATOM 746 C CA . ALA A 1 90 ? 11.678 -1.209 -42.877 1.00 62.09 90 ALA A CA 1
ATOM 747 C C . ALA A 1 90 ? 10.687 -1.222 -41.702 1.00 62.09 90 ALA A C 1
ATOM 749 O O . ALA A 1 90 ? 10.848 -0.451 -40.757 1.00 62.09 90 ALA A O 1
ATOM 750 N N . GLN A 1 91 ? 9.706 -2.131 -41.723 1.00 70.19 91 GLN A N 1
ATOM 751 C CA . GLN A 1 91 ? 8.795 -2.335 -40.597 1.00 70.19 91 GLN A CA 1
ATOM 752 C C . GLN A 1 91 ? 9.540 -2.852 -39.358 1.00 70.19 91 GLN A C 1
ATOM 754 O O . GLN A 1 91 ? 9.333 -2.315 -38.279 1.00 70.19 91 GLN A O 1
ATOM 759 N N . SER A 1 92 ? 10.485 -3.791 -39.491 1.00 76.56 92 SER A N 1
ATOM 760 C CA . SER A 1 92 ? 11.231 -4.334 -38.339 1.00 76.56 92 SER A CA 1
ATOM 761 C C . SER A 1 92 ? 12.047 -3.280 -37.572 1.00 76.56 92 SER A C 1
ATOM 763 O O . SER A 1 92 ? 12.027 -3.260 -36.342 1.00 76.56 92 SER A O 1
ATOM 765 N N . THR A 1 93 ? 12.727 -2.360 -38.267 1.00 79.19 93 THR A N 1
ATOM 766 C CA . THR A 1 93 ? 13.483 -1.282 -37.596 1.00 79.19 93 THR A CA 1
ATOM 767 C C . THR A 1 93 ? 12.574 -0.211 -37.001 1.00 79.19 93 THR A C 1
ATOM 769 O O . THR A 1 93 ? 12.830 0.239 -35.885 1.00 79.19 93 THR A O 1
ATOM 772 N N . ARG A 1 94 ? 11.492 0.167 -37.695 1.00 84.81 94 ARG A N 1
ATOM 773 C CA . ARG A 1 94 ? 10.468 1.079 -37.155 1.00 84.81 94 ARG A CA 1
ATOM 774 C C . ARG A 1 94 ? 9.804 0.498 -35.910 1.00 84.81 94 ARG A C 1
ATOM 776 O O . ARG A 1 94 ? 9.671 1.206 -34.923 1.00 84.81 94 ARG A O 1
ATOM 783 N N . MET A 1 95 ? 9.465 -0.789 -35.927 1.00 85.50 95 MET A N 1
ATOM 784 C CA . MET A 1 95 ? 8.908 -1.501 -34.776 1.00 85.50 95 MET A CA 1
ATOM 785 C C . MET A 1 95 ? 9.880 -1.525 -33.594 1.00 85.50 95 MET A C 1
ATOM 787 O O . MET A 1 95 ? 9.453 -1.275 -32.476 1.00 85.50 95 MET A O 1
ATOM 791 N N . ALA A 1 96 ? 11.180 -1.754 -33.816 1.00 87.50 96 ALA A N 1
ATOM 792 C CA . ALA A 1 96 ? 12.170 -1.712 -32.735 1.00 87.50 96 ALA A CA 1
ATOM 793 C C . ALA A 1 96 ? 12.268 -0.320 -32.080 1.00 87.50 96 ALA A C 1
ATOM 795 O O . ALA A 1 96 ? 12.305 -0.218 -30.856 1.00 87.50 96 ALA A O 1
ATOM 796 N N . TRP A 1 97 ? 12.249 0.753 -32.878 1.00 88.62 97 TRP A N 1
ATOM 797 C CA . TRP A 1 97 ? 12.207 2.127 -32.362 1.00 88.62 97 TRP A CA 1
ATOM 798 C C . TRP A 1 97 ? 10.893 2.466 -31.661 1.00 88.62 97 TRP A C 1
ATOM 800 O O . TRP A 1 97 ? 10.915 3.140 -30.636 1.00 88.62 97 TRP A O 1
ATOM 810 N N . LEU A 1 98 ? 9.762 1.985 -32.181 1.00 92.12 98 LEU A N 1
ATOM 811 C CA . LEU A 1 98 ? 8.464 2.131 -31.525 1.00 92.12 98 LEU A CA 1
ATOM 812 C C . LEU A 1 98 ? 8.455 1.422 -30.170 1.00 92.12 98 LEU A C 1
ATOM 814 O O . LEU A 1 98 ? 8.059 2.035 -29.189 1.00 92.12 98 LEU A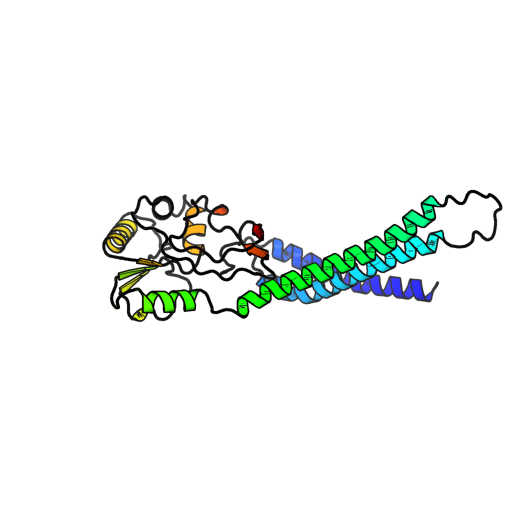 O 1
ATOM 818 N N . LEU A 1 99 ? 8.945 0.182 -30.088 1.00 91.00 99 LEU A N 1
ATOM 819 C CA . LEU A 1 99 ? 9.056 -0.557 -28.827 1.00 91.00 99 LEU A CA 1
ATOM 820 C C . LEU A 1 99 ? 9.959 0.165 -27.824 1.00 91.00 99 LEU A C 1
ATOM 822 O O . LEU A 1 99 ? 9.571 0.322 -26.671 1.00 91.00 99 LEU A O 1
ATOM 826 N N . LEU A 1 100 ? 11.126 0.654 -28.261 1.00 92.94 100 LEU A N 1
ATOM 827 C CA . LEU A 1 100 ? 12.000 1.480 -27.423 1.00 92.94 100 LEU A CA 1
ATOM 828 C C . LEU A 1 100 ? 11.252 2.713 -26.899 1.00 92.94 100 LEU A C 1
ATOM 830 O O . LEU A 1 100 ? 11.269 2.977 -25.700 1.00 92.94 100 LEU A O 1
ATOM 834 N N . GLY A 1 101 ? 10.590 3.450 -27.795 1.00 94.38 101 GLY A N 1
ATOM 835 C CA . GLY A 1 101 ? 9.820 4.641 -27.451 1.00 94.38 101 GLY A CA 1
ATOM 836 C C . GLY A 1 101 ? 8.712 4.336 -26.448 1.00 94.38 101 GLY A C 1
ATOM 837 O O . GLY A 1 101 ? 8.601 5.033 -25.447 1.00 94.38 101 GLY A O 1
ATOM 838 N N . VAL A 1 102 ? 7.953 3.259 -26.664 1.00 95.00 102 VAL A N 1
ATOM 839 C CA . VAL A 1 102 ? 6.900 2.798 -25.751 1.00 95.00 102 VAL A CA 1
ATOM 840 C C . VAL A 1 102 ? 7.476 2.493 -24.374 1.00 95.00 102 VAL A C 1
ATOM 842 O O . VAL A 1 102 ? 6.963 3.029 -23.401 1.00 95.00 102 VAL A O 1
ATOM 845 N N . VAL A 1 103 ? 8.556 1.709 -24.282 1.00 94.38 103 VAL A N 1
ATOM 846 C CA . VAL A 1 103 ? 9.168 1.346 -22.992 1.00 94.38 103 VAL A CA 1
ATOM 847 C C . VAL A 1 103 ? 9.690 2.578 -22.254 1.00 94.38 103 VAL A C 1
ATOM 849 O O . VAL A 1 103 ? 9.463 2.719 -21.053 1.00 94.38 103 VAL A O 1
ATOM 852 N N . VAL A 1 104 ? 10.378 3.489 -22.947 1.00 94.00 104 VAL A N 1
ATOM 853 C CA . VAL A 1 104 ? 10.920 4.709 -22.329 1.00 94.00 104 VAL A CA 1
ATOM 854 C C . VAL A 1 104 ? 9.791 5.621 -21.853 1.00 94.00 104 VAL A C 1
ATOM 856 O O . VAL A 1 104 ? 9.818 6.073 -20.710 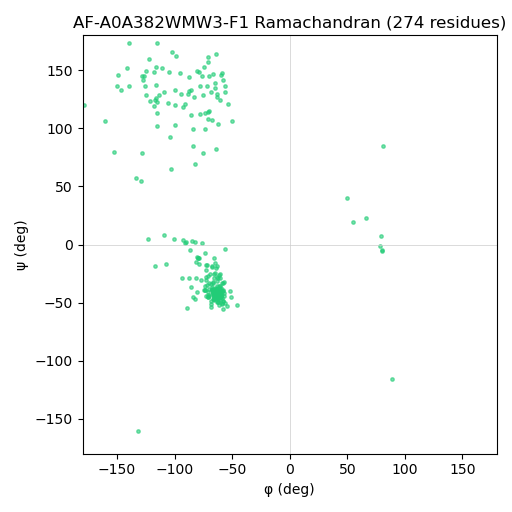1.00 94.00 104 VAL A O 1
ATOM 859 N N . VAL A 1 105 ? 8.782 5.859 -22.694 1.00 95.88 105 VAL A N 1
ATOM 860 C CA . VAL A 1 105 ? 7.639 6.717 -22.355 1.00 95.88 105 VAL A CA 1
ATOM 861 C C . VAL A 1 105 ? 6.813 6.107 -21.228 1.00 95.88 105 VAL A C 1
ATOM 863 O O . VAL A 1 105 ? 6.484 6.825 -20.290 1.00 95.88 105 VAL A O 1
ATOM 866 N N . SER A 1 106 ? 6.517 4.804 -21.257 1.00 94.69 106 SER A N 1
ATOM 867 C CA . SER A 1 106 ? 5.759 4.144 -20.187 1.00 94.69 106 SER A CA 1
ATOM 868 C C . SER A 1 106 ? 6.519 4.162 -18.861 1.00 94.69 106 SER A C 1
ATOM 870 O O . SER A 1 106 ? 5.921 4.406 -17.816 1.00 94.69 106 SER A O 1
ATOM 872 N N . THR A 1 107 ? 7.841 3.964 -18.896 1.00 94.00 107 THR A N 1
ATOM 873 C CA . THR A 1 107 ? 8.695 4.023 -17.699 1.00 94.00 107 THR A CA 1
ATOM 874 C C . THR A 1 107 ? 8.743 5.437 -17.129 1.00 94.00 107 THR A C 1
ATOM 876 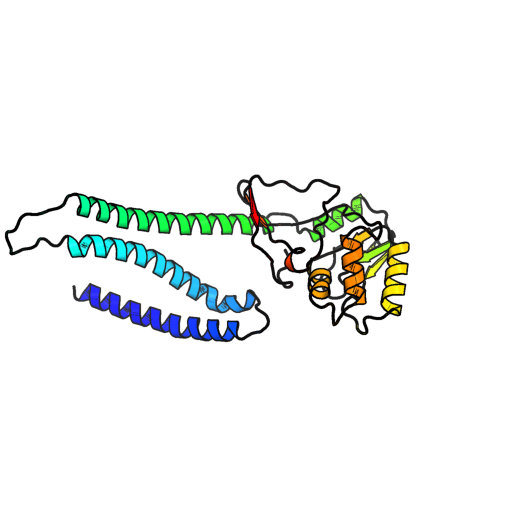O O . THR A 1 107 ? 8.550 5.616 -15.931 1.00 94.00 107 THR A O 1
ATOM 879 N N . ALA A 1 108 ? 8.949 6.450 -17.976 1.00 95.44 108 ALA A N 1
ATOM 880 C CA . ALA A 1 108 ? 8.939 7.849 -17.556 1.00 95.44 108 ALA A CA 1
ATOM 881 C C . ALA A 1 108 ? 7.565 8.264 -17.009 1.00 95.44 108 ALA A C 1
ATOM 883 O O . ALA A 1 108 ? 7.491 8.928 -15.978 1.00 95.44 108 ALA A O 1
ATOM 884 N N . PHE A 1 109 ? 6.481 7.828 -17.655 1.00 96.00 109 PHE A N 1
ATOM 885 C CA . PHE A 1 109 ? 5.115 8.072 -17.203 1.00 96.00 109 PHE A CA 1
ATOM 886 C C . PHE A 1 109 ? 4.879 7.498 -15.803 1.00 96.00 109 PHE A C 1
ATOM 888 O O . PHE A 1 109 ? 4.433 8.220 -14.914 1.00 96.00 109 PHE A O 1
ATOM 895 N N . TYR A 1 110 ? 5.222 6.225 -15.584 1.00 94.44 110 TYR A N 1
ATOM 896 C CA . TYR A 1 110 ? 5.072 5.593 -14.274 1.00 94.44 110 TYR A CA 1
ATOM 897 C C . TYR A 1 110 ? 5.974 6.241 -13.215 1.00 94.44 110 TYR A C 1
ATOM 899 O O . TYR A 1 110 ? 5.517 6.510 -12.108 1.00 94.44 110 TYR A O 1
ATOM 907 N N . ALA A 1 111 ? 7.227 6.565 -13.553 1.00 94.69 111 ALA A N 1
ATOM 908 C CA . ALA A 1 111 ? 8.150 7.234 -12.637 1.00 94.69 111 ALA A CA 1
ATOM 909 C C . ALA A 1 111 ? 7.616 8.599 -12.174 1.00 94.69 111 ALA A C 1
ATOM 911 O O . ALA A 1 111 ? 7.634 8.893 -10.981 1.00 94.69 111 ALA A O 1
ATOM 912 N N . LEU A 1 112 ? 7.085 9.405 -13.096 1.00 96.00 112 LEU A N 1
ATOM 913 C CA . LEU A 1 112 ? 6.455 10.686 -12.771 1.00 96.00 112 LEU A CA 1
ATOM 914 C C . LEU A 1 112 ? 5.163 10.498 -11.959 1.00 96.00 112 LEU A C 1
ATOM 916 O O . LEU A 1 112 ? 4.923 11.243 -11.011 1.00 96.00 112 LEU A O 1
ATOM 920 N N . ALA A 1 113 ? 4.351 9.486 -12.283 1.00 94.44 113 ALA A N 1
ATOM 921 C CA . ALA A 1 113 ? 3.156 9.147 -11.509 1.00 94.44 113 ALA A CA 1
ATOM 922 C C . ALA A 1 113 ? 3.496 8.758 -10.064 1.00 94.44 113 ALA A C 1
ATOM 924 O O . ALA A 1 113 ? 2.791 9.168 -9.144 1.00 94.44 113 ALA A O 1
ATOM 925 N N . PHE A 1 114 ? 4.581 8.006 -9.870 1.00 92.69 114 PHE A N 1
ATOM 926 C CA . PHE A 1 114 ? 5.081 7.599 -8.561 1.00 92.69 114 PHE A CA 1
ATOM 927 C C . PHE A 1 114 ? 5.682 8.778 -7.789 1.00 92.69 114 PHE A C 1
ATOM 929 O O . PHE A 1 114 ? 5.365 8.971 -6.622 1.00 92.69 114 PHE A O 1
ATOM 936 N N . GLN A 1 115 ? 6.481 9.634 -8.434 1.00 94.19 115 GLN A N 1
ATOM 937 C CA . GLN A 1 115 ? 7.013 10.846 -7.796 1.00 94.19 115 GLN A CA 1
ATOM 938 C C . GLN A 1 115 ? 5.910 11.781 -7.288 1.00 94.19 115 GLN A C 1
ATOM 940 O O . GLN A 1 115 ? 6.070 12.411 -6.245 1.00 94.19 115 GLN A O 1
ATOM 945 N N . ASN A 1 116 ? 4.771 11.831 -7.981 1.00 92.06 116 ASN A N 1
ATOM 946 C CA . ASN A 1 116 ? 3.617 12.624 -7.566 1.00 92.06 116 ASN A CA 1
ATOM 947 C C . ASN A 1 116 ? 3.009 12.172 -6.219 1.00 92.06 116 ASN A C 1
ATOM 949 O O . ASN A 1 116 ? 2.286 12.945 -5.597 1.00 92.06 116 ASN A O 1
ATOM 953 N N . VAL A 1 117 ? 3.297 10.953 -5.744 1.00 91.19 117 VAL A N 1
ATOM 954 C CA . VAL A 1 117 ? 2.914 10.500 -4.392 1.00 91.19 117 VAL A CA 1
ATOM 955 C C . VAL A 1 117 ? 3.605 11.354 -3.328 1.00 91.19 117 VAL A C 1
ATOM 957 O O . VAL A 1 117 ? 2.947 11.832 -2.411 1.00 91.19 117 VAL A O 1
ATOM 960 N N . TYR A 1 118 ? 4.904 11.621 -3.500 1.00 89.62 118 TYR A N 1
ATOM 961 C CA . TYR A 1 118 ? 5.715 12.413 -2.564 1.00 89.62 118 TYR A CA 1
ATOM 962 C C . TYR A 1 118 ? 5.508 13.925 -2.687 1.00 89.62 118 TYR A C 1
ATOM 964 O O . TYR A 1 118 ? 5.978 14.681 -1.843 1.00 89.62 118 TYR A O 1
ATOM 972 N N . ALA A 1 119 ? 4.838 14.380 -3.748 1.00 89.88 119 ALA A N 1
ATOM 973 C CA . ALA A 1 119 ? 4.489 15.787 -3.926 1.00 89.88 119 ALA A CA 1
ATOM 974 C C . ALA A 1 119 ? 3.237 16.198 -3.125 1.00 89.88 119 ALA A C 1
ATOM 976 O O . ALA A 1 119 ? 2.920 17.385 -3.055 1.00 89.88 119 ALA A O 1
ATOM 977 N N . LYS A 1 120 ? 2.506 15.232 -2.557 1.00 86.81 120 LYS A N 1
ATOM 978 C CA . LYS A 1 120 ? 1.293 15.452 -1.758 1.00 86.81 120 LYS A CA 1
ATOM 979 C C . LYS A 1 120 ? 1.584 15.320 -0.265 1.00 86.81 120 LYS A C 1
ATOM 981 O O . LYS A 1 120 ? 2.621 14.790 0.128 1.00 86.81 120 LYS A O 1
ATOM 986 N N . GLY A 1 121 ? 0.644 15.791 0.555 1.00 88.88 121 GLY A N 1
ATOM 987 C CA . GLY A 1 121 ? 0.655 15.532 1.990 1.00 88.88 121 GLY A CA 1
ATOM 988 C C . GLY A 1 121 ? 0.628 14.031 2.277 1.00 88.88 121 GLY A C 1
ATOM 989 O O . GLY A 1 121 ? 0.068 13.243 1.514 1.00 88.88 121 GLY A O 1
ATOM 990 N N . HIS A 1 122 ? 1.270 13.624 3.371 1.00 91.81 122 HIS A N 1
ATOM 991 C CA . HIS A 1 122 ? 1.227 12.233 3.803 1.00 91.81 122 HIS A CA 1
ATOM 992 C C . HIS A 1 122 ? -0.202 11.892 4.272 1.00 91.81 122 HIS A C 1
ATOM 994 O O . HIS A 1 122 ? -0.720 12.625 5.118 1.00 91.81 122 HIS A O 1
ATOM 1000 N N . PRO A 1 123 ? -0.827 10.781 3.827 1.00 92.88 123 PRO A N 1
ATOM 1001 C CA . PRO A 1 123 ? -2.205 10.430 4.192 1.00 92.88 123 PRO A CA 1
ATOM 1002 C C . PRO A 1 123 ? -2.480 10.436 5.699 1.00 92.88 123 PRO A C 1
ATOM 1004 O O . PRO A 1 123 ? -3.498 10.951 6.138 1.00 92.88 123 PRO A O 1
ATOM 1007 N N . ALA A 1 124 ? -1.540 9.938 6.509 1.00 93.00 124 ALA A N 1
ATOM 1008 C CA . ALA A 1 124 ? -1.654 9.993 7.968 1.00 93.00 124 ALA A CA 1
ATOM 1009 C C . ALA A 1 124 ? -1.719 11.427 8.535 1.00 93.00 124 ALA A C 1
ATOM 1011 O O . ALA A 1 124 ? -2.428 11.664 9.507 1.00 93.00 124 ALA A O 1
ATOM 1012 N N . VAL A 1 125 ? -1.005 12.388 7.938 1.00 94.62 125 VAL A N 1
ATOM 1013 C CA . VAL A 1 125 ? -1.077 13.799 8.352 1.00 94.62 125 VAL A CA 1
ATOM 1014 C C . VAL A 1 125 ? -2.426 14.387 7.949 1.00 94.62 125 VAL A C 1
ATOM 1016 O O . VAL A 1 125 ? -3.088 14.978 8.792 1.00 94.62 125 VAL A O 1
ATOM 1019 N N . GLU A 1 126 ? -2.888 14.134 6.720 1.00 94.50 126 GLU A N 1
ATOM 1020 C CA . GLU A 1 126 ? -4.222 14.567 6.270 1.00 94.50 126 GLU A CA 1
ATOM 1021 C C . GLU A 1 126 ? -5.346 13.967 7.140 1.00 94.50 126 GLU A C 1
ATOM 1023 O O . GLU A 1 126 ? -6.330 14.641 7.448 1.00 94.50 126 GLU A O 1
ATOM 1028 N N . ALA A 1 127 ? -5.192 12.711 7.572 1.00 94.69 127 ALA A N 1
ATOM 1029 C CA . ALA A 1 127 ? -6.110 12.051 8.495 1.00 94.69 127 ALA A CA 1
ATOM 1030 C C . ALA A 1 127 ? -6.101 12.714 9.877 1.00 94.69 127 ALA A C 1
ATOM 1032 O O . ALA A 1 127 ? -7.161 12.976 10.438 1.00 94.69 127 ALA A O 1
ATOM 1033 N N . SER A 1 128 ? -4.917 13.020 10.408 1.00 95.44 128 SER A N 1
ATOM 1034 C CA . SER A 1 128 ? -4.757 13.717 11.686 1.00 95.44 128 SER A CA 1
ATOM 1035 C C . SER A 1 128 ? -5.374 15.117 11.672 1.00 95.44 128 SER A C 1
ATOM 1037 O O . SER A 1 128 ? -6.114 15.476 12.587 1.00 95.44 128 SER A O 1
ATOM 1039 N N . GLU A 1 129 ? -5.127 15.894 10.614 1.00 95.75 129 GLU A N 1
ATOM 1040 C CA . GLU A 1 129 ? -5.720 17.221 10.423 1.00 95.75 129 GLU A CA 1
ATOM 1041 C C . GLU A 1 129 ? -7.246 17.136 10.366 1.00 95.75 129 GLU A C 1
ATOM 1043 O O . GLU A 1 129 ? -7.932 17.866 11.078 1.00 95.75 129 GLU A O 1
ATOM 1048 N N . TRP A 1 130 ? -7.786 16.178 9.611 1.00 95.19 130 TRP A N 1
ATOM 1049 C CA . TRP A 1 130 ? -9.230 15.973 9.548 1.00 95.19 130 TRP A CA 1
ATOM 1050 C C . TRP A 1 130 ? -9.827 15.575 10.904 1.00 95.19 130 TRP A C 1
ATOM 1052 O O . TRP A 1 130 ? -10.858 16.123 11.291 1.00 95.19 130 TRP A O 1
ATOM 1062 N N . ILE A 1 131 ? -9.185 14.669 11.651 1.00 95.62 131 ILE A N 1
ATOM 1063 C CA . ILE A 1 131 ? -9.635 14.276 12.996 1.00 95.62 131 ILE A CA 1
ATOM 1064 C C . ILE A 1 131 ? -9.645 15.499 13.923 1.00 95.62 131 ILE A C 1
ATOM 1066 O O . ILE A 1 131 ? -10.633 15.736 14.610 1.00 95.62 131 ILE A O 1
ATOM 1070 N N . LYS A 1 132 ? -8.598 16.327 13.881 1.00 95.50 132 LYS A N 1
ATOM 1071 C CA . LYS A 1 132 ? -8.473 17.561 14.675 1.00 95.50 132 LYS A CA 1
ATOM 1072 C C . LYS A 1 132 ? -9.573 18.581 14.379 1.00 95.50 132 LYS A C 1
ATOM 1074 O O . LYS A 1 132 ? -10.017 19.282 15.283 1.00 95.50 132 LYS A O 1
ATOM 1079 N N . GLU A 1 133 ? -10.006 18.668 13.126 1.00 95.69 133 GLU A N 1
ATOM 1080 C CA . GLU A 1 133 ? -11.054 19.594 12.684 1.00 95.69 133 GLU A CA 1
ATOM 1081 C C . GLU A 1 133 ? -12.479 19.093 12.968 1.00 95.69 133 GLU A C 1
ATOM 1083 O O . GLU A 1 133 ? -13.379 19.914 13.144 1.00 95.69 133 GLU A O 1
ATOM 1088 N N . ASN A 1 134 ? -12.701 17.773 13.000 1.00 95.19 134 ASN A N 1
ATOM 1089 C CA . ASN A 1 134 ? -14.050 17.182 12.991 1.00 95.19 134 ASN A CA 1
ATOM 1090 C C . ASN A 1 134 ? -14.394 16.376 14.252 1.00 95.19 134 ASN A C 1
ATOM 1092 O O . ASN A 1 134 ? -15.570 16.140 14.521 1.00 95.19 134 ASN A O 1
ATOM 1096 N N . VAL A 1 135 ? -13.398 15.954 15.032 1.00 95.56 135 VAL A N 1
ATOM 1097 C CA . VAL A 1 135 ? -13.578 15.105 16.216 1.00 95.56 135 VAL A CA 1
ATOM 1098 C C . VAL A 1 135 ? -13.211 15.888 17.468 1.00 95.56 135 VAL A C 1
ATOM 1100 O O . VAL A 1 135 ? -12.124 16.462 17.576 1.00 95.56 135 VAL A O 1
ATOM 1103 N N . THR A 1 136 ? -14.120 15.879 18.441 1.00 95.75 136 THR A N 1
ATOM 1104 C CA . THR A 1 136 ? -13.940 16.586 19.713 1.00 95.75 136 THR A CA 1
ATOM 1105 C C . THR A 1 136 ? -12.777 15.986 20.503 1.00 95.75 136 THR A C 1
ATOM 1107 O O . THR A 1 136 ? -12.604 14.770 20.567 1.00 95.75 136 THR A O 1
ATOM 1110 N N . TYR A 1 137 ? -11.967 16.836 21.135 1.00 95.06 137 TYR A N 1
ATOM 1111 C CA . TYR A 1 137 ? -10.889 16.359 21.999 1.00 95.06 137 TYR A CA 1
ATOM 1112 C C . TYR A 1 137 ? -11.423 15.478 23.133 1.00 95.06 137 TYR A C 1
ATOM 1114 O O . TYR A 1 137 ? -12.471 15.753 23.717 1.00 95.06 137 TYR A O 1
ATOM 1122 N N . GLY A 1 138 ? -10.678 14.425 23.456 1.00 94.62 138 GLY A N 1
ATOM 1123 C CA . GLY A 1 138 ? -11.062 13.425 24.449 1.00 94.62 138 GLY A CA 1
ATOM 1124 C C . GLY A 1 138 ? -12.046 12.362 23.952 1.00 94.62 138 GLY A C 1
ATOM 1125 O O . GLY A 1 138 ? -12.294 11.421 24.700 1.00 94.62 138 GLY A O 1
ATOM 1126 N N . THR A 1 139 ? -12.569 12.451 22.721 1.00 96.88 139 THR A N 1
ATOM 1127 C CA . THR A 1 139 ? -13.376 11.369 22.129 1.00 96.88 139 THR A CA 1
ATOM 1128 C C . THR A 1 139 ? -12.585 10.058 22.125 1.00 96.88 139 THR A C 1
ATOM 1130 O O . THR A 1 139 ? -11.397 10.040 21.788 1.00 96.88 139 THR A O 1
ATOM 1133 N N . SER A 1 140 ? -13.245 8.958 22.496 1.00 97.19 140 SER A N 1
ATOM 1134 C CA . SER A 1 140 ? -12.631 7.631 22.508 1.00 97.19 140 SER A CA 1
ATOM 1135 C C . SER A 1 140 ? -12.491 7.074 21.091 1.00 97.19 140 SER A C 1
ATOM 1137 O O . SER A 1 140 ? -13.465 6.993 20.338 1.00 97.19 140 SER A O 1
ATOM 1139 N N . ILE A 1 141 ? -11.282 6.629 20.750 1.00 96.50 141 ILE A N 1
ATOM 1140 C CA . ILE A 1 141 ? -10.916 6.091 19.437 1.00 96.50 141 ILE A CA 1
ATOM 1141 C C . ILE A 1 141 ? -10.320 4.697 19.616 1.00 96.50 141 ILE A C 1
ATOM 1143 O O . ILE A 1 141 ? -9.365 4.515 20.374 1.00 96.50 141 ILE A O 1
ATOM 1147 N N . VAL A 1 142 ? -10.833 3.716 18.873 1.00 96.12 142 VAL A N 1
ATOM 1148 C CA . VAL A 1 142 ? -10.133 2.437 18.704 1.00 96.12 142 VAL A CA 1
ATOM 1149 C C . VAL A 1 142 ? -9.172 2.562 17.527 1.00 96.12 142 VAL A C 1
ATOM 1151 O O . VAL A 1 142 ? -9.552 3.019 16.454 1.00 96.12 142 VAL A O 1
ATOM 1154 N N . SER A 1 143 ? -7.926 2.142 17.711 1.00 93.81 143 SER A N 1
ATOM 1155 C CA . SER A 1 143 ? -6.951 1.963 16.632 1.00 93.81 143 SER A CA 1
ATOM 1156 C C . SER A 1 143 ? -6.571 0.495 16.542 1.00 93.81 143 SER A C 1
ATOM 1158 O O . SER A 1 143 ? -6.366 -0.148 17.568 1.00 93.81 143 SER A O 1
ATOM 1160 N N . ASP A 1 144 ? -6.465 -0.065 15.343 1.00 86.62 144 ASP A N 1
ATOM 1161 C CA . ASP A 1 144 ? -6.078 -1.471 15.176 1.00 86.62 144 ASP A CA 1
ATOM 1162 C C . ASP A 1 144 ? -4.563 -1.683 15.042 1.00 86.62 144 ASP A C 1
ATOM 1164 O O . ASP A 1 144 ? -4.095 -2.816 14.902 1.00 86.62 144 ASP A O 1
ATOM 1168 N N . ASN A 1 145 ? -3.787 -0.600 15.132 1.00 81.81 145 ASN A N 1
ATOM 1169 C CA . ASN A 1 145 ? -2.373 -0.615 14.805 1.00 81.81 145 ASN A CA 1
ATOM 1170 C C . ASN A 1 145 ? -1.469 -0.638 16.044 1.00 81.81 145 ASN A C 1
ATOM 1172 O O . ASN A 1 145 ? -0.734 0.301 16.316 1.00 81.81 145 ASN A O 1
ATOM 1176 N N . HIS A 1 146 ? -1.527 -1.720 16.825 1.00 83.19 146 HIS A N 1
ATOM 1177 C CA . HIS A 1 146 ? -0.771 -1.828 18.084 1.00 83.19 146 HIS A CA 1
ATOM 1178 C C . HIS A 1 146 ? 0.755 -2.024 17.921 1.00 83.19 146 HIS A C 1
ATOM 1180 O O . HIS A 1 146 ? 1.510 -1.826 18.870 1.00 83.19 146 HIS A O 1
ATOM 1186 N N . TRP A 1 147 ? 1.221 -2.437 16.738 1.00 78.44 147 TRP A N 1
ATOM 1187 C CA . TRP A 1 147 ? 2.614 -2.851 16.490 1.00 78.44 147 TRP A CA 1
ATOM 1188 C C . TRP A 1 147 ? 3.323 -2.065 15.371 1.00 78.44 147 TRP A C 1
ATOM 1190 O O . TRP A 1 147 ? 4.447 -2.418 15.016 1.00 78.44 147 TRP A O 1
ATOM 1200 N N . ASP A 1 148 ? 2.685 -1.044 14.801 1.00 73.62 148 ASP A N 1
ATOM 1201 C CA . ASP A 1 148 ? 3.160 -0.335 13.601 1.00 73.62 148 ASP A CA 1
ATOM 1202 C C . ASP A 1 148 ? 3.111 1.191 13.818 1.00 73.62 148 ASP A C 1
ATOM 1204 O O . ASP A 1 148 ? 3.092 1.658 14.961 1.00 73.62 148 ASP A O 1
ATOM 1208 N N . GLU A 1 149 ? 3.120 1.991 12.748 1.00 81.62 149 GLU A N 1
ATOM 1209 C CA . GLU A 1 149 ? 3.000 3.444 12.859 1.00 81.62 149 GLU A CA 1
ATOM 1210 C C . GLU A 1 149 ? 1.598 3.928 13.283 1.00 81.62 149 GLU A C 1
ATOM 1212 O O . GLU A 1 149 ? 0.578 3.245 13.168 1.00 81.62 149 GLU A O 1
ATOM 1217 N N . PHE A 1 150 ? 1.546 5.173 13.757 1.00 84.69 150 PHE A N 1
ATOM 1218 C CA . PHE A 1 150 ? 0.326 5.816 14.236 1.00 84.69 150 PHE A CA 1
ATOM 1219 C C . PHE A 1 150 ? -0.049 7.021 13.384 1.00 84.69 150 PHE A C 1
ATOM 1221 O O . PHE A 1 150 ? 0.808 7.705 12.817 1.00 84.69 150 PHE A O 1
ATOM 1228 N N . VAL A 1 151 ? -1.348 7.325 13.356 1.00 92.06 151 VAL A N 1
ATOM 1229 C CA . VAL A 1 151 ? -1.812 8.638 12.907 1.00 92.06 151 VAL A CA 1
ATOM 1230 C C . VAL A 1 151 ? -1.251 9.684 13.887 1.00 92.06 151 VAL A C 1
ATOM 1232 O O . VAL A 1 151 ? -1.395 9.510 15.102 1.00 92.06 151 VAL A O 1
ATOM 1235 N N . PRO A 1 152 ? -0.560 10.731 13.401 1.00 92.69 152 PRO A N 1
ATOM 1236 C CA . PRO A 1 152 ? 0.051 11.740 14.258 1.00 92.69 152 PRO A CA 1
ATOM 1237 C C . PRO A 1 152 ? -0.995 12.536 15.052 1.00 92.69 152 PRO A C 1
ATOM 1239 O O . PRO A 1 152 ? -2.182 12.533 14.736 1.00 92.69 152 PRO A O 1
ATOM 1242 N N . ASP A 1 153 ? -0.542 13.231 16.096 1.00 91.81 153 ASP A N 1
ATOM 1243 C CA . ASP A 1 153 ? -1.338 14.120 16.959 1.00 91.81 153 ASP A CA 1
ATOM 1244 C C . ASP A 1 153 ? -2.591 13.522 17.628 1.00 91.81 153 ASP A C 1
ATOM 1246 O O . ASP A 1 153 ? -3.436 14.261 18.132 1.00 91.81 153 ASP A O 1
ATOM 1250 N N . LEU A 1 154 ? -2.706 12.194 17.734 1.00 91.38 154 LEU A N 1
ATOM 1251 C CA . LEU A 1 154 ? -3.843 11.577 18.428 1.00 91.38 154 LEU A CA 1
ATOM 1252 C C . LEU A 1 154 ? -3.769 11.633 19.969 1.00 91.38 154 LEU A C 1
ATOM 1254 O O . LEU A 1 154 ? -4.672 11.152 20.644 1.00 91.38 154 LEU A O 1
ATOM 1258 N N . TYR A 1 155 ? -2.734 12.245 20.555 1.00 89.56 155 TYR A N 1
ATOM 1259 C CA . TYR A 1 155 ? -2.570 12.350 22.016 1.00 89.56 155 TYR A CA 1
ATOM 1260 C C . TYR A 1 155 ? -3.653 13.197 22.709 1.00 89.56 155 TYR A C 1
ATOM 1262 O O . TYR A 1 155 ? -3.779 13.144 23.929 1.00 89.56 155 TYR A O 1
ATOM 1270 N N . ALA A 1 156 ? -4.413 13.995 21.952 1.00 92.25 156 ALA A N 1
ATOM 1271 C CA . ALA A 1 156 ? -5.539 14.778 22.461 1.00 92.25 156 ALA A CA 1
ATOM 1272 C C . ALA A 1 156 ? -6.847 13.964 22.583 1.00 92.25 156 ALA A C 1
ATOM 1274 O O . ALA A 1 156 ? -7.880 14.522 22.953 1.00 92.25 156 ALA A O 1
ATOM 1275 N N . TYR A 1 157 ? -6.813 12.666 22.269 1.00 95.69 157 TYR A N 1
ATOM 1276 C CA . TYR A 1 157 ? -7.955 11.750 22.259 1.00 95.69 157 TYR A CA 1
ATOM 1277 C C . TYR A 1 157 ? -7.715 10.566 23.202 1.00 95.69 157 TYR A C 1
ATOM 1279 O O . TYR A 1 157 ? -6.573 10.247 23.540 1.00 95.69 157 TYR A O 1
ATOM 1287 N N . ASP A 1 158 ? -8.789 9.889 23.607 1.00 95.56 158 ASP A N 1
ATOM 1288 C CA . ASP A 1 158 ? -8.693 8.640 24.369 1.00 95.56 158 ASP A CA 1
ATOM 1289 C C . ASP A 1 158 ? -8.504 7.466 23.402 1.00 95.56 158 ASP A C 1
ATOM 1291 O O . ASP A 1 158 ? -9.456 6.833 22.944 1.00 95.56 158 ASP A O 1
ATOM 1295 N N . VAL A 1 159 ? -7.251 7.223 23.017 1.00 94.81 159 VAL A N 1
ATOM 1296 C CA . VAL A 1 159 ? -6.909 6.184 22.043 1.00 94.81 159 VAL A CA 1
ATOM 1297 C C . VAL A 1 159 ? -6.626 4.866 22.746 1.00 94.81 159 VAL A C 1
ATOM 1299 O O . VAL A 1 159 ? -5.661 4.739 23.503 1.00 94.81 159 VAL A O 1
ATOM 1302 N N . TRP A 1 160 ? -7.398 3.842 22.401 1.00 95.44 160 TRP A N 1
ATOM 1303 C CA . TRP A 1 160 ? -7.088 2.463 22.749 1.00 95.44 160 TRP A CA 1
ATOM 1304 C C . TRP A 1 160 ? -6.668 1.679 21.5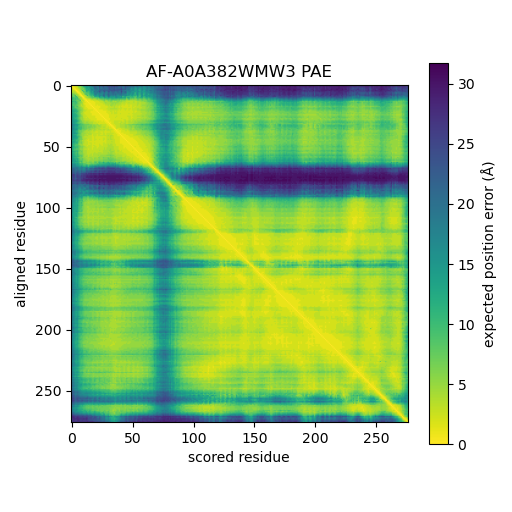11 1.00 95.44 160 TRP A C 1
ATOM 1306 O O . TRP A 1 160 ? -7.330 1.709 20.476 1.00 95.44 160 TRP A O 1
ATOM 1316 N N . GLN A 1 161 ? -5.555 0.959 21.621 1.00 93.81 161 GLN A N 1
ATOM 1317 C CA . GLN A 1 161 ? -5.016 0.168 20.524 1.00 93.81 161 GLN A CA 1
ATOM 1318 C C . GLN A 1 161 ? -5.402 -1.292 20.704 1.00 93.81 161 GLN A C 1
ATOM 1320 O O . GLN A 1 161 ? -5.024 -1.915 21.696 1.00 93.81 161 GLN A O 1
ATOM 1325 N N . PHE A 1 162 ? -6.123 -1.844 19.736 1.00 95.12 162 PHE A N 1
ATOM 1326 C CA . PHE A 1 162 ? -6.492 -3.245 19.717 1.00 95.12 162 PHE A CA 1
ATOM 1327 C C . PHE A 1 162 ? -5.246 -4.108 19.451 1.00 95.12 162 PHE A C 1
ATOM 1329 O O . PHE A 1 162 ? -4.660 -4.038 18.365 1.00 95.12 162 PHE A O 1
ATOM 1336 N N . PRO A 1 163 ? -4.817 -4.951 20.410 1.00 94.62 163 PRO A N 1
ATOM 1337 C CA . PRO A 1 163 ? -3.587 -5.721 20.287 1.00 94.62 163 PRO A CA 1
ATOM 1338 C C . PRO A 1 163 ? -3.825 -6.993 19.465 1.00 94.62 163 PRO A C 1
ATOM 1340 O O . PRO A 1 163 ? -3.809 -8.112 19.983 1.00 94.62 163 PRO A O 1
ATOM 1343 N N . VAL A 1 164 ? -4.074 -6.829 18.166 1.00 93.62 164 VAL A N 1
ATOM 1344 C CA . VAL A 1 164 ? -4.608 -7.898 17.313 1.00 93.62 164 VAL A CA 1
ATOM 1345 C C . VAL A 1 164 ? -3.750 -9.166 17.306 1.00 93.62 164 VAL A C 1
ATOM 1347 O O . VAL A 1 164 ? -4.290 -10.271 17.420 1.00 93.62 164 VAL A O 1
ATOM 1350 N N . TYR A 1 165 ? -2.424 -9.008 17.257 1.00 92.88 165 TYR A N 1
ATOM 1351 C CA . TYR A 1 165 ? -1.470 -10.113 17.170 1.00 92.88 165 TYR A CA 1
ATOM 1352 C C . TYR A 1 165 ? -1.196 -10.805 18.504 1.00 92.88 165 TYR A C 1
ATOM 1354 O O . TYR A 1 165 ? -0.596 -11.886 18.494 1.00 92.88 165 TYR A O 1
ATOM 1362 N N . ASN A 1 166 ? -1.627 -10.223 19.629 1.00 94.12 166 ASN A N 1
ATOM 1363 C CA . ASN A 1 166 ? -1.397 -10.815 20.937 1.00 94.12 166 ASN A CA 1
ATOM 1364 C C . ASN A 1 166 ? -2.150 -12.142 21.043 1.00 94.12 166 ASN A C 1
ATOM 1366 O O . ASN A 1 166 ? -3.316 -12.271 20.654 1.00 94.12 166 ASN A O 1
ATOM 1370 N N . GLN A 1 167 ? -1.429 -13.127 21.567 1.00 93.19 167 GLN A N 1
ATOM 1371 C CA . GLN A 1 167 ? -1.918 -14.471 21.815 1.00 93.19 167 GLN A CA 1
ATOM 1372 C C . GLN A 1 167 ? -2.167 -14.649 23.320 1.00 93.19 167 GLN A C 1
ATOM 1374 O O . GLN A 1 167 ? -1.424 -14.072 24.119 1.00 93.19 167 GLN A O 1
ATOM 1379 N N . PRO A 1 168 ? -3.156 -15.467 23.718 1.00 95.00 168 PRO A N 1
ATOM 1380 C CA . PRO A 1 168 ? -4.082 -16.218 22.862 1.00 95.00 168 PRO A CA 1
ATOM 1381 C C . PRO A 1 168 ? -5.174 -15.341 22.216 1.00 95.00 168 PRO A C 1
ATOM 1383 O O . PRO A 1 168 ? -5.587 -14.332 22.784 1.00 95.00 168 PRO A O 1
ATOM 1386 N N . ASP A 1 169 ? -5.685 -15.748 21.049 1.00 96.44 169 ASP A N 1
ATOM 1387 C CA . ASP A 1 169 ? -6.889 -15.147 20.450 1.00 96.44 169 ASP A CA 1
ATOM 1388 C C . ASP A 1 169 ? -8.160 -15.629 21.175 1.00 96.44 169 ASP A C 1
ATOM 1390 O O . ASP A 1 169 ? -8.824 -16.577 20.756 1.00 96.44 169 ASP A O 1
ATOM 1394 N N . ASN A 1 170 ? -8.437 -15.034 22.338 1.00 96.69 170 ASN A N 1
ATOM 1395 C CA . ASN A 1 170 ? -9.415 -15.528 23.308 1.00 96.69 170 ASN A CA 1
ATOM 1396 C C . ASN A 1 170 ? -10.617 -14.582 23.515 1.00 96.69 170 ASN A C 1
ATOM 1398 O O . ASN A 1 170 ? -10.663 -13.461 23.009 1.00 96.69 170 ASN A O 1
ATOM 1402 N N . ARG A 1 171 ? -11.605 -15.056 24.288 1.00 96.88 171 ARG A N 1
ATOM 1403 C CA . ARG A 1 171 ? -12.817 -14.287 24.615 1.00 96.88 171 ARG A CA 1
ATOM 1404 C C . ARG A 1 171 ? -12.521 -13.013 25.395 1.00 96.88 171 ARG A C 1
ATOM 1406 O O . ARG A 1 171 ? -13.083 -11.992 25.055 1.00 96.88 171 ARG A O 1
ATOM 1413 N N . GLU A 1 172 ? -11.602 -13.047 26.355 1.00 97.44 172 GLU A N 1
ATOM 1414 C CA . GLU A 1 172 ? -11.234 -11.867 27.149 1.00 97.44 172 GLU A CA 1
ATOM 1415 C C . GLU A 1 172 ? -10.760 -10.702 26.265 1.00 97.44 172 GLU A C 1
ATOM 1417 O O . GLU A 1 172 ? -11.218 -9.571 26.424 1.00 97.44 172 GLU A O 1
ATOM 1422 N N . LYS A 1 173 ? -9.914 -10.986 25.262 1.00 96.69 173 LYS A N 1
ATOM 1423 C CA . LYS A 1 173 ? -9.478 -9.994 24.271 1.00 96.69 173 LYS A CA 1
ATOM 1424 C C . LYS A 1 173 ? -10.659 -9.429 23.475 1.00 96.69 173 LYS A C 1
ATOM 1426 O O . LYS A 1 173 ? -10.694 -8.233 23.196 1.00 96.69 173 LYS A O 1
ATOM 1431 N N . MET A 1 174 ? -11.607 -10.286 23.093 1.00 97.50 174 MET A N 1
ATOM 1432 C CA . MET A 1 174 ? -12.800 -9.874 22.348 1.00 97.50 174 MET A CA 1
ATOM 1433 C C . MET A 1 174 ? -13.793 -9.093 23.207 1.00 97.50 174 MET A C 1
ATOM 1435 O O . MET A 1 174 ? -14.419 -8.173 22.697 1.00 97.50 174 MET A O 1
ATOM 1439 N N . ASP A 1 175 ? -13.920 -9.426 24.489 1.00 97.94 175 ASP A N 1
ATOM 1440 C CA . ASP A 1 175 ? -14.801 -8.740 25.430 1.00 97.94 175 ASP A CA 1
ATOM 1441 C C . ASP A 1 175 ? -14.296 -7.313 25.683 1.00 97.94 175 ASP A C 1
ATOM 1443 O O . ASP A 1 175 ? -15.083 -6.366 25.649 1.00 97.94 175 ASP A O 1
ATOM 1447 N N . GLU A 1 176 ? -12.979 -7.127 25.844 1.00 97.62 176 GLU A N 1
ATOM 1448 C CA . GLU A 1 176 ? -12.388 -5.786 25.925 1.00 97.62 176 GLU A CA 1
ATOM 1449 C C . GLU A 1 176 ? -12.540 -5.027 24.600 1.00 97.62 176 GLU A C 1
ATOM 1451 O O . GLU A 1 176 ? -12.931 -3.863 24.619 1.00 97.62 176 GLU A O 1
ATOM 1456 N N . LEU A 1 177 ? -12.317 -5.670 23.444 1.00 97.62 177 LEU A N 1
ATOM 1457 C CA . LEU A 1 177 ? -12.560 -5.041 22.139 1.00 97.62 177 LEU A CA 1
ATOM 1458 C C . LEU A 1 177 ? -14.019 -4.592 21.993 1.00 97.62 177 LEU A C 1
ATOM 1460 O O . LEU A 1 177 ? -14.271 -3.449 21.625 1.00 97.62 177 LEU A O 1
ATOM 1464 N N . ALA A 1 178 ? -14.980 -5.460 22.307 1.00 97.44 178 ALA A N 1
ATOM 1465 C CA . ALA A 1 178 ? -16.402 -5.150 22.225 1.00 97.44 178 ALA A CA 1
ATOM 1466 C C . ALA A 1 178 ? -16.778 -3.996 23.161 1.00 97.44 178 ALA A C 1
ATOM 1468 O O . ALA A 1 178 ? -17.490 -3.080 22.752 1.00 97.44 178 ALA A O 1
ATOM 1469 N N . LYS A 1 179 ? -16.248 -3.995 24.390 1.00 97.69 179 LYS A N 1
ATOM 1470 C CA . LYS A 1 179 ? -16.421 -2.896 25.345 1.00 97.69 179 LYS A CA 1
ATOM 1471 C C . LYS A 1 179 ? -15.829 -1.591 24.818 1.00 97.69 179 LYS A C 1
ATOM 1473 O O . LYS A 1 179 ? -16.435 -0.542 24.999 1.00 97.69 179 LYS A O 1
ATOM 1478 N N . ARG A 1 180 ? -14.657 -1.622 24.186 1.00 97.31 180 ARG A N 1
ATOM 1479 C CA . ARG A 1 180 ? -14.016 -0.422 23.627 1.00 97.31 180 ARG A CA 1
ATOM 1480 C C . ARG A 1 180 ? -14.809 0.118 22.445 1.00 97.31 180 ARG A C 1
ATOM 1482 O O . ARG A 1 180 ? -15.186 1.282 22.468 1.00 97.31 180 ARG A O 1
ATOM 1489 N N . LEU A 1 181 ? -15.178 -0.743 21.499 1.00 97.12 181 LEU A N 1
ATOM 1490 C CA . LEU A 1 181 ? -16.030 -0.380 20.364 1.00 97.12 181 LEU A CA 1
ATOM 1491 C C . LEU A 1 181 ? -17.383 0.190 20.814 1.00 97.12 181 LEU A C 1
ATOM 1493 O O . LEU A 1 181 ? -17.847 1.168 20.249 1.00 97.12 181 LEU A O 1
ATOM 1497 N N . SER A 1 182 ? -18.007 -0.344 21.870 1.00 96.38 182 SER A N 1
ATOM 1498 C CA . SER A 1 182 ? -19.303 0.179 22.328 1.00 96.38 182 SER A CA 1
ATOM 1499 C C . SER A 1 182 ? -19.241 1.597 22.910 1.00 96.38 182 SER A C 1
ATOM 1501 O O . SER A 1 182 ? -20.286 2.222 23.061 1.00 96.38 182 SER A O 1
ATOM 1503 N N . HIS A 1 183 ? -18.055 2.077 23.300 1.00 95.56 183 HIS A N 1
ATOM 1504 C CA . HIS A 1 183 ? -17.850 3.423 23.849 1.00 95.56 183 HIS A CA 1
ATOM 1505 C C . HIS A 1 183 ? -17.130 4.361 22.871 1.00 95.56 183 HIS A C 1
ATOM 1507 O O . HIS A 1 183 ? -17.151 5.573 23.071 1.00 95.56 183 HIS A O 1
ATOM 1513 N N . SER A 1 184 ? -16.480 3.824 21.838 1.00 96.19 184 SER A N 1
ATOM 1514 C CA . SER A 1 184 ? -15.720 4.605 20.867 1.00 96.19 184 SER A CA 1
ATOM 1515 C C . SER A 1 184 ? -16.589 5.086 19.715 1.00 96.19 184 SER A C 1
ATOM 1517 O O . SER A 1 184 ? -17.247 4.298 19.039 1.00 96.19 184 SER A O 1
ATOM 1519 N N . GLU A 1 185 ? -16.513 6.382 19.431 1.00 94.75 185 GLU A N 1
ATOM 1520 C CA . GLU A 1 185 ? -17.211 6.990 18.294 1.00 94.75 185 GLU A CA 1
ATOM 1521 C C . GLU A 1 185 ? -16.501 6.696 16.968 1.00 94.75 185 GLU A C 1
ATOM 1523 O O . GLU A 1 185 ? -17.148 6.565 15.932 1.00 94.75 185 GLU A O 1
ATOM 1528 N N . TYR A 1 186 ? -15.171 6.543 17.003 1.00 95.75 186 TYR A N 1
ATOM 1529 C CA . TYR A 1 186 ? -14.353 6.315 15.815 1.00 95.75 186 TYR A CA 1
ATOM 1530 C C . TYR A 1 186 ? -13.465 5.080 15.946 1.00 95.75 186 TYR A C 1
ATOM 1532 O O . TYR A 1 186 ? -12.906 4.777 17.004 1.00 95.75 186 TYR A O 1
ATOM 1540 N N . LEU A 1 187 ? -13.295 4.410 14.810 1.00 95.44 187 LEU A N 1
ATOM 1541 C CA . LEU A 1 187 ? -12.318 3.357 14.586 1.00 95.44 187 LEU A CA 1
ATOM 1542 C C . LEU A 1 187 ? -11.356 3.834 13.496 1.00 95.44 187 LEU A C 1
ATOM 1544 O O . LEU A 1 187 ? -11.787 4.205 12.403 1.00 95.44 187 LEU A O 1
ATOM 1548 N N . VAL A 1 188 ? -10.062 3.846 13.798 1.00 94.75 188 VAL A N 1
ATOM 1549 C CA . VAL A 1 188 ? -9.020 4.370 12.912 1.00 94.75 188 VAL A CA 1
ATOM 1550 C C . VAL A 1 188 ? -8.082 3.249 12.492 1.00 94.75 188 VAL A C 1
ATOM 1552 O O . VAL A 1 188 ? -7.481 2.570 13.321 1.00 94.75 188 VAL A O 1
ATOM 1555 N N . PHE A 1 189 ? -7.927 3.115 11.179 1.00 92.69 189 PHE A N 1
ATOM 1556 C CA . PHE A 1 189 ? -6.961 2.235 10.538 1.00 92.69 189 PHE A CA 1
ATOM 1557 C C . PHE A 1 189 ? -5.832 3.083 9.973 1.00 92.69 189 PHE A C 1
ATOM 1559 O O . PHE A 1 189 ? -6.080 3.970 9.157 1.00 92.69 189 PHE A O 1
ATOM 1566 N N . TYR A 1 190 ? -4.598 2.821 10.395 1.00 91.75 190 TYR A N 1
ATOM 1567 C CA . TYR A 1 190 ? -3.438 3.485 9.797 1.00 91.75 190 TYR A CA 1
ATOM 1568 C C . TYR A 1 190 ? -3.026 2.814 8.481 1.00 91.75 190 TYR A C 1
ATOM 1570 O O . TYR A 1 190 ? -2.708 3.498 7.513 1.00 91.75 190 TYR A O 1
ATOM 1578 N N . SER A 1 191 ? -3.058 1.480 8.433 1.00 88.44 191 SER A N 1
ATOM 1579 C CA . SER A 1 191 ? -2.716 0.694 7.249 1.00 88.44 191 SER A CA 1
ATOM 1580 C C . SER A 1 191 ? -3.673 -0.483 7.068 1.00 88.44 191 SER A C 1
ATOM 1582 O O . SER A 1 191 ? -4.537 -0.761 7.901 1.00 88.44 191 SER A O 1
ATOM 1584 N N . ASN A 1 192 ? -3.530 -1.179 5.943 1.00 88.56 192 ASN A N 1
ATOM 1585 C CA . ASN A 1 192 ? -4.301 -2.379 5.632 1.00 88.56 192 ASN A CA 1
ATOM 1586 C C . ASN A 1 192 ? -3.804 -3.653 6.338 1.00 88.56 192 ASN A C 1
ATOM 1588 O O . ASN A 1 192 ? -4.533 -4.640 6.429 1.00 88.56 192 ASN A O 1
ATOM 1592 N N . ARG A 1 193 ? -2.572 -3.620 6.846 1.00 87.69 193 ARG A N 1
ATOM 1593 C CA . ARG A 1 193 ? -1.805 -4.781 7.298 1.00 87.69 193 ARG A CA 1
ATOM 1594 C C . ARG A 1 193 ? -2.453 -5.588 8.432 1.00 87.69 193 ARG A C 1
ATOM 1596 O O . ARG A 1 193 ? -2.430 -6.821 8.349 1.00 87.69 193 ARG A O 1
ATOM 1603 N N . PRO A 1 194 ? -2.995 -4.988 9.510 1.00 91.12 194 PRO A N 1
ATOM 1604 C CA . PRO A 1 194 ? -3.508 -5.783 10.624 1.00 91.12 194 PRO A CA 1
ATOM 1605 C C . PRO A 1 194 ? -4.720 -6.630 10.219 1.00 91.12 194 PRO A C 1
ATOM 1607 O O . PRO A 1 194 ? -4.731 -7.841 10.447 1.00 91.12 194 PRO A O 1
ATOM 1610 N N . TYR A 1 195 ? -5.702 -6.039 9.535 1.00 91.12 195 TYR A N 1
ATOM 1611 C CA . TYR A 1 195 ? -6.879 -6.785 9.090 1.00 91.12 195 TYR A CA 1
ATOM 1612 C C . TYR A 1 195 ? -6.588 -7.726 7.915 1.00 91.12 195 TYR A C 1
ATOM 1614 O O . TYR A 1 195 ? -7.149 -8.824 7.871 1.00 91.12 195 TYR A O 1
ATOM 1622 N N . SER A 1 196 ? -5.702 -7.355 6.979 1.00 90.00 196 SER A N 1
ATOM 1623 C CA . SER A 1 196 ? -5.369 -8.198 5.820 1.00 90.00 196 SER A CA 1
ATOM 1624 C C . SER A 1 196 ? -4.618 -9.464 6.230 1.00 90.00 196 SER A C 1
ATOM 1626 O O . SER A 1 196 ? -4.870 -10.542 5.687 1.00 90.00 196 SER A O 1
ATOM 1628 N N . SER A 1 197 ? -3.701 -9.362 7.191 1.00 89.31 197 SER A N 1
ATOM 1629 C CA . SER A 1 197 ? -2.904 -10.492 7.672 1.00 89.31 197 SER A CA 1
ATOM 1630 C C . SER A 1 197 ? -3.739 -11.460 8.511 1.00 89.31 197 SER A C 1
ATOM 1632 O O . SER A 1 197 ? -3.694 -12.672 8.291 1.00 89.31 197 SER A O 1
ATOM 1634 N N . VAL A 1 198 ? -4.560 -10.934 9.422 1.00 92.38 198 VAL A N 1
ATOM 1635 C CA . VAL A 1 198 ? -5.437 -11.720 10.302 1.00 92.38 198 VAL A CA 1
ATOM 1636 C C . VAL A 1 198 ? -6.494 -12.458 9.499 1.00 92.38 198 VAL A C 1
ATOM 1638 O O . VAL A 1 198 ? -6.720 -13.645 9.736 1.00 92.38 198 VAL A O 1
ATOM 1641 N N . ALA A 1 199 ? -7.093 -11.801 8.503 1.00 92.06 199 ALA A N 1
ATOM 1642 C CA . ALA A 1 199 ? -8.101 -12.431 7.661 1.00 92.06 199 ALA A CA 1
ATOM 1643 C C . ALA A 1 199 ? -7.563 -13.593 6.817 1.00 92.06 199 ALA A C 1
ATOM 1645 O O . ALA A 1 199 ? -8.308 -14.512 6.483 1.00 92.06 199 ALA A O 1
ATOM 1646 N N . ARG A 1 200 ? -6.257 -13.602 6.527 1.00 90.88 200 ARG A N 1
ATOM 1647 C CA . ARG A 1 200 ? -5.579 -14.699 5.818 1.00 90.88 200 ARG A CA 1
ATOM 1648 C C . ARG A 1 200 ? -5.092 -15.819 6.739 1.00 90.88 200 ARG A C 1
ATOM 1650 O O . ARG A 1 200 ? -4.596 -16.823 6.236 1.00 90.88 200 ARG A O 1
ATOM 1657 N N . ALA A 1 201 ? -5.231 -15.672 8.057 1.00 93.44 201 ALA A N 1
ATOM 1658 C CA . ALA A 1 201 ? -4.787 -16.649 9.052 1.00 93.44 201 ALA A CA 1
ATOM 1659 C C . ALA A 1 201 ? -5.896 -17.007 10.071 1.00 93.44 201 ALA A C 1
ATOM 1661 O O . ALA A 1 201 ? -5.663 -16.912 11.284 1.00 93.44 201 ALA A O 1
ATOM 1662 N N . PRO A 1 202 ? -7.088 -17.451 9.617 1.00 94.69 202 PRO A N 1
ATOM 1663 C CA . PRO A 1 202 ? -8.225 -17.730 10.499 1.00 94.69 202 PRO A CA 1
ATOM 1664 C C . PRO A 1 202 ? -7.949 -18.854 11.508 1.00 94.69 202 PRO A C 1
ATOM 1666 O O . PRO A 1 202 ? -8.476 -18.808 12.613 1.00 94.69 202 PRO A O 1
ATOM 1669 N N . ASP A 1 203 ? -7.077 -19.814 11.186 1.00 95.06 203 ASP A N 1
ATOM 1670 C CA . ASP A 1 203 ? -6.700 -20.892 12.114 1.00 95.06 203 ASP A CA 1
ATOM 1671 C C . ASP A 1 203 ? -5.929 -20.369 13.339 1.00 95.06 203 ASP A C 1
ATOM 1673 O O . ASP A 1 203 ? -5.993 -20.949 14.422 1.00 95.06 203 ASP A O 1
ATOM 1677 N N . ARG A 1 204 ? -5.195 -19.259 13.177 1.00 95.56 204 ARG A N 1
ATOM 1678 C CA . ARG A 1 204 ? -4.392 -18.632 14.239 1.00 95.56 204 ARG A CA 1
ATOM 1679 C C . ARG A 1 204 ? -5.144 -17.524 14.979 1.00 95.56 204 ARG A C 1
ATOM 1681 O O . ARG A 1 204 ? -4.842 -17.267 16.146 1.00 95.56 204 ARG A O 1
ATOM 1688 N N . TYR A 1 205 ? -6.074 -16.862 14.296 1.00 96.50 205 TYR A N 1
ATOM 1689 C CA . TYR A 1 205 ? -6.832 -15.718 14.803 1.00 96.50 205 TYR A CA 1
ATOM 1690 C C . TYR A 1 205 ? -8.342 -15.852 14.520 1.00 96.50 205 TYR A C 1
ATOM 1692 O O . TYR A 1 205 ? -8.917 -14.989 13.850 1.00 96.50 205 TYR A O 1
ATOM 1700 N N . PRO A 1 206 ? -9.008 -16.926 14.981 1.00 9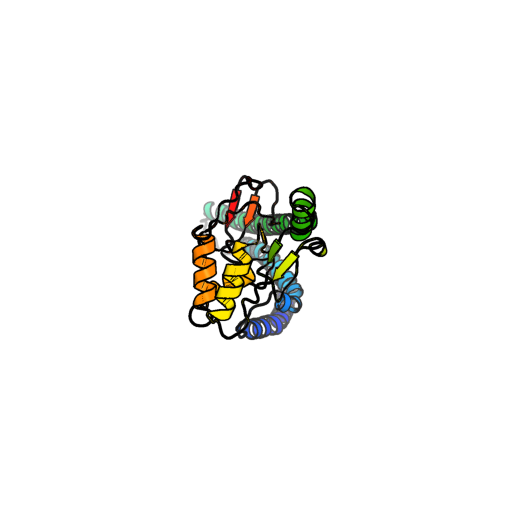6.81 206 PRO A N 1
ATOM 1701 C CA . PRO A 1 206 ? -10.397 -17.208 14.616 1.00 96.81 206 PRO A CA 1
ATOM 1702 C C . PRO A 1 206 ? -11.389 -16.133 15.086 1.00 96.81 206 PRO A C 1
ATOM 1704 O O . PRO A 1 206 ? -12.365 -15.831 14.388 1.00 96.81 206 PRO A O 1
ATOM 1707 N N . LEU A 1 207 ? -11.154 -15.536 16.256 1.00 97.75 207 LEU A N 1
ATOM 1708 C CA . LEU A 1 207 ? -12.025 -14.517 16.835 1.00 97.75 207 LEU A CA 1
ATOM 1709 C C . LEU A 1 207 ? -11.738 -13.138 16.239 1.00 97.75 207 LEU A C 1
ATOM 1711 O O . LEU A 1 207 ? -12.678 -12.478 15.795 1.00 97.75 207 LEU A O 1
ATOM 1715 N N . SER A 1 208 ? -10.466 -12.732 16.131 1.00 96.69 208 SER A N 1
ATOM 1716 C CA . SER A 1 208 ? -10.115 -11.470 15.456 1.00 96.69 208 SER A CA 1
ATOM 1717 C C . SER A 1 208 ? -10.541 -11.467 13.982 1.00 96.69 208 SER A C 1
ATOM 1719 O O . SER A 1 208 ? -11.013 -10.446 13.485 1.00 96.69 208 SER A O 1
ATOM 1721 N N . TYR A 1 209 ? -10.417 -12.600 13.276 1.00 95.94 209 TYR A N 1
ATOM 1722 C CA . TYR A 1 209 ? -10.929 -12.744 11.909 1.00 95.94 209 TYR A CA 1
ATOM 1723 C C . TYR A 1 209 ? -12.435 -12.482 11.850 1.00 95.94 209 TYR A C 1
ATOM 1725 O O . TYR A 1 209 ? -12.899 -11.695 11.025 1.00 95.94 209 TYR A O 1
ATOM 1733 N N . SER A 1 210 ? -13.192 -13.110 12.754 1.00 96.25 210 SER A N 1
ATOM 1734 C CA . SER A 1 210 ? -14.643 -12.934 12.836 1.00 96.25 210 SER A CA 1
ATOM 1735 C C . SER A 1 210 ? -15.025 -11.482 13.130 1.00 96.25 210 SER A C 1
ATOM 1737 O O . SER A 1 210 ? -15.988 -10.982 12.552 1.00 96.25 210 SER A O 1
ATOM 1739 N N . TYR A 1 211 ? -14.260 -10.791 13.981 1.00 96.56 211 TYR A N 1
ATOM 1740 C CA . TYR A 1 211 ? -14.417 -9.357 14.229 1.00 96.56 211 TYR A CA 1
ATOM 1741 C C . TYR A 1 211 ? -14.265 -8.536 12.942 1.00 96.56 211 TYR A C 1
ATOM 1743 O O . TYR A 1 211 ? -15.195 -7.814 12.584 1.00 96.56 211 TYR A O 1
ATOM 1751 N N . TYR A 1 212 ? -13.145 -8.667 12.221 1.00 95.88 212 TYR A N 1
ATOM 1752 C CA . TYR A 1 212 ? -12.934 -7.895 10.994 1.00 95.88 212 TYR A CA 1
ATOM 1753 C C . TYR A 1 212 ? -13.989 -8.214 9.942 1.00 95.88 212 TYR A C 1
ATOM 1755 O O . TYR A 1 212 ? -14.545 -7.300 9.343 1.00 95.88 212 TYR A O 1
ATOM 1763 N N . LYS A 1 213 ? -14.333 -9.490 9.755 1.00 95.69 213 LYS A N 1
ATOM 1764 C CA . LYS A 1 213 ? -15.389 -9.879 8.818 1.00 95.69 213 LYS A CA 1
ATOM 1765 C C . LYS A 1 213 ? -16.700 -9.135 9.112 1.00 95.69 213 LYS A C 1
ATOM 1767 O O . LYS A 1 213 ? -17.209 -8.445 8.235 1.00 95.69 213 LYS A O 1
ATOM 1772 N N . LYS A 1 214 ? -17.172 -9.188 10.361 1.00 96.00 214 LYS A N 1
ATOM 1773 C CA . LYS A 1 214 ? -18.396 -8.500 10.804 1.00 96.00 214 LYS A CA 1
ATOM 1774 C C . LYS A 1 214 ? -18.308 -6.982 10.678 1.00 96.00 214 LYS A C 1
ATOM 1776 O O . LYS A 1 214 ? -19.290 -6.340 10.318 1.00 96.00 214 LYS A O 1
ATOM 1781 N N . LEU A 1 215 ? -17.144 -6.404 10.977 1.00 95.75 215 LEU A N 1
ATOM 1782 C CA . LEU A 1 215 ? -16.907 -4.969 10.843 1.00 95.75 215 LEU A CA 1
ATOM 1783 C C . LEU A 1 215 ? -17.070 -4.521 9.388 1.00 95.75 215 LEU A C 1
ATOM 1785 O O . LEU A 1 215 ? -17.820 -3.591 9.111 1.00 95.75 215 LEU A O 1
ATOM 1789 N N . PHE A 1 216 ? -16.379 -5.192 8.467 1.00 94.06 216 PHE A N 1
ATOM 1790 C CA . PHE A 1 216 ? -16.377 -4.844 7.048 1.00 94.06 216 PHE A CA 1
ATOM 1791 C C . PHE A 1 216 ? -17.718 -5.164 6.364 1.00 94.06 216 PHE A C 1
ATOM 1793 O O . PHE A 1 216 ? -18.093 -4.482 5.414 1.00 94.06 216 PHE A O 1
ATOM 1800 N N . GLU A 1 217 ? -18.475 -6.144 6.867 1.00 93.81 217 GLU A N 1
ATOM 1801 C CA . GLU A 1 217 ? -19.866 -6.417 6.463 1.00 93.81 217 GLU A CA 1
ATOM 1802 C C . GLU A 1 217 ? -20.873 -5.382 7.010 1.00 93.81 217 GLU A C 1
ATOM 1804 O O . GLU A 1 217 ? -22.040 -5.396 6.623 1.00 93.81 217 GLU A O 1
ATOM 180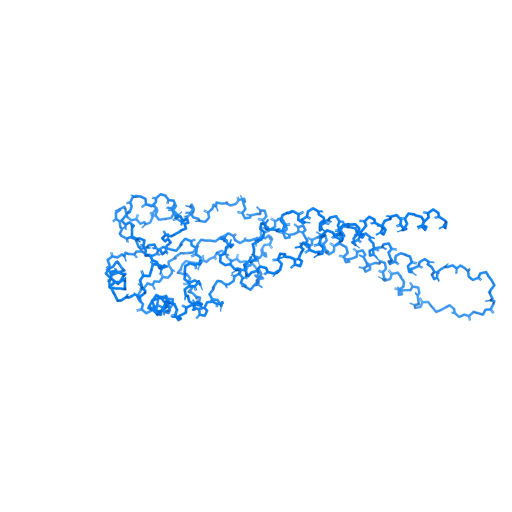9 N N . GLY A 1 218 ? -20.441 -4.469 7.890 1.00 93.00 218 GLY A N 1
ATOM 1810 C CA . GLY A 1 218 ? -21.292 -3.441 8.497 1.00 93.00 218 GLY A CA 1
ATOM 1811 C C . GLY A 1 218 ? -22.160 -3.942 9.657 1.00 93.00 218 GLY A C 1
ATOM 1812 O O . GLY A 1 218 ? -22.978 -3.188 10.182 1.00 93.00 218 GLY A O 1
ATOM 1813 N N . GLU A 1 219 ? -21.977 -5.187 10.112 1.00 95.06 219 GLU A N 1
ATOM 1814 C CA . GLU A 1 219 ? -22.770 -5.781 11.201 1.00 95.06 219 GLU A CA 1
ATOM 1815 C C . GLU A 1 219 ? -22.513 -5.122 12.565 1.00 95.06 219 GLU A C 1
ATOM 1817 O O . GLU A 1 219 ? -23.318 -5.268 13.483 1.00 95.06 219 GLU A O 1
ATOM 1822 N N . LEU A 1 220 ? -21.391 -4.408 12.715 1.00 94.56 220 LEU A N 1
ATOM 1823 C CA . LEU A 1 220 ? -21.011 -3.740 13.966 1.00 94.56 220 LEU A CA 1
ATOM 1824 C C . LEU A 1 220 ? -21.523 -2.294 14.074 1.00 94.56 220 LEU A C 1
ATOM 1826 O O . LEU A 1 220 ? -21.225 -1.624 15.056 1.00 94.56 220 LEU A O 1
ATOM 1830 N N . GLY A 1 221 ? -22.266 -1.798 13.079 1.00 93.00 221 GLY A N 1
ATOM 1831 C CA . GLY A 1 221 ? -22.839 -0.445 13.086 1.00 93.00 221 GLY A CA 1
ATOM 1832 C C . GLY A 1 221 ? -21.872 0.683 12.704 1.00 93.00 221 GLY A C 1
ATOM 1833 O O . GLY A 1 221 ? -22.312 1.817 12.540 1.00 93.00 221 GLY A O 1
ATOM 1834 N N . TYR A 1 222 ? -20.585 0.384 12.505 1.00 93.75 222 TYR A N 1
ATOM 1835 C CA . TYR A 1 222 ? -19.623 1.332 11.942 1.00 93.75 222 TYR A CA 1
ATOM 1836 C C . TYR A 1 222 ? -19.803 1.480 10.430 1.00 93.75 222 TYR A C 1
ATOM 1838 O O . TYR A 1 222 ? -20.086 0.514 9.721 1.00 93.75 222 TYR A O 1
ATOM 1846 N N . GLN A 1 223 ? -19.581 2.696 9.936 1.00 92.88 223 GLN A N 1
ATOM 1847 C CA . GLN A 1 223 ? -19.559 3.026 8.513 1.00 92.88 223 GLN A CA 1
ATOM 1848 C C . GLN A 1 223 ? -18.231 3.699 8.169 1.00 92.88 223 GLN A C 1
ATOM 1850 O O . GLN A 1 223 ? -17.629 4.370 9.009 1.00 92.88 223 GLN A O 1
ATOM 1855 N N . LEU A 1 224 ? -17.751 3.506 6.938 1.00 92.62 224 LEU A N 1
ATOM 1856 C CA . LEU A 1 224 ? -16.519 4.145 6.491 1.00 92.62 224 LEU A CA 1
ATOM 1857 C C . LEU A 1 224 ? -16.774 5.635 6.237 1.00 92.62 224 LEU A C 1
ATOM 1859 O O . LEU A 1 224 ? -17.263 6.016 5.179 1.00 92.62 224 LEU A O 1
ATOM 1863 N N . GLU A 1 225 ? -16.404 6.474 7.198 1.00 92.31 225 GLU A N 1
ATOM 1864 C CA . GLU A 1 225 ? -16.539 7.929 7.087 1.00 92.31 225 GLU A CA 1
ATOM 1865 C C . GLU A 1 225 ? -15.588 8.498 6.025 1.00 92.31 225 GLU A C 1
ATOM 1867 O O . GLU A 1 225 ? -16.001 9.176 5.080 1.00 92.31 225 GLU A O 1
ATOM 1872 N N . ARG A 1 226 ? -14.292 8.182 6.146 1.00 91.81 226 ARG A N 1
ATOM 1873 C CA . ARG A 1 226 ? -13.259 8.746 5.277 1.00 91.81 226 ARG A CA 1
ATOM 1874 C C . ARG A 1 226 ? -12.091 7.795 5.057 1.00 91.81 226 ARG A C 1
ATOM 1876 O O . ARG A 1 226 ? -11.693 7.057 5.954 1.00 91.81 226 ARG A O 1
ATOM 1883 N N . ARG A 1 227 ? -11.514 7.856 3.854 1.00 91.62 227 ARG A N 1
ATOM 1884 C CA . ARG A 1 227 ? -10.283 7.156 3.477 1.00 91.62 227 ARG A CA 1
ATOM 1885 C C . ARG A 1 227 ? -9.270 8.157 2.928 1.00 91.62 227 ARG A C 1
ATOM 1887 O O . ARG A 1 227 ? -9.618 9.017 2.120 1.00 91.62 227 ARG A O 1
ATOM 1894 N N . PHE A 1 228 ? -8.021 8.017 3.355 1.00 91.25 228 PHE A N 1
ATOM 1895 C CA . PHE A 1 228 ? -6.898 8.831 2.904 1.00 91.25 228 PHE A CA 1
ATOM 1896 C C . PHE A 1 228 ? -5.885 7.914 2.233 1.00 91.25 228 PHE A C 1
ATOM 1898 O O . PHE A 1 228 ? -5.385 6.993 2.870 1.00 91.25 228 PHE A O 1
ATOM 1905 N N . THR A 1 229 ? -5.598 8.143 0.953 1.00 89.31 229 THR A N 1
ATOM 1906 C CA . THR A 1 229 ? -4.634 7.342 0.188 1.00 89.31 229 THR A CA 1
ATOM 1907 C C . THR A 1 229 ? -3.822 8.220 -0.751 1.00 89.31 229 THR A C 1
ATOM 1909 O O . THR A 1 229 ? -4.297 9.253 -1.240 1.00 89.31 229 THR A O 1
ATOM 1912 N N . SER A 1 230 ? -2.593 7.795 -1.054 1.00 89.38 230 SER A N 1
ATOM 1913 C CA . SER A 1 230 ? -1.742 8.468 -2.036 1.00 89.38 230 SER A CA 1
ATOM 1914 C C . SER A 1 230 ? -1.213 7.480 -3.073 1.00 89.38 230 SER A C 1
ATOM 1916 O O . SER A 1 230 ? -0.065 7.054 -3.059 1.00 89.38 230 SER A O 1
ATOM 1918 N N . HIS A 1 231 ? -2.068 7.135 -4.034 1.00 90.00 231 HIS A N 1
ATOM 1919 C CA . HIS A 1 231 ? -1.684 6.250 -5.133 1.00 90.00 231 HIS A CA 1
ATOM 1920 C C . HIS A 1 231 ? -0.907 6.979 -6.247 1.00 90.00 231 HIS A C 1
ATOM 1922 O O . HIS A 1 231 ? -1.212 8.151 -6.539 1.00 90.00 231 HIS A O 1
ATOM 1928 N N . PRO A 1 232 ? 0.020 6.289 -6.949 1.00 92.62 232 PRO A N 1
ATOM 1929 C CA . PRO A 1 232 ? 0.665 6.812 -8.147 1.00 92.62 232 PRO A CA 1
ATOM 1930 C C . PRO A 1 232 ? -0.372 7.266 -9.174 1.00 92.62 232 PRO A C 1
ATOM 1932 O O . PRO A 1 232 ? -1.233 6.497 -9.612 1.00 92.62 232 PRO A O 1
ATOM 1935 N N . ARG A 1 233 ? -0.317 8.547 -9.549 1.00 92.31 233 ARG A N 1
ATOM 1936 C CA . ARG A 1 233 ? -1.318 9.161 -10.429 1.00 92.31 233 ARG A CA 1
ATOM 1937 C C . ARG A 1 233 ? -0.696 10.219 -11.323 1.00 92.31 233 ARG A C 1
ATOM 1939 O O . ARG A 1 233 ? -0.010 11.116 -10.835 1.00 92.31 233 ARG A O 1
ATOM 1946 N N . LEU A 1 234 ? -1.010 10.172 -12.613 1.00 93.50 234 LEU A N 1
ATOM 1947 C CA . LEU A 1 234 ? -0.569 11.162 -13.594 1.00 93.50 234 LEU A CA 1
ATOM 1948 C C . LEU A 1 234 ? -1.601 11.302 -14.718 1.00 93.50 234 LEU A C 1
ATOM 1950 O O . LEU A 1 234 ? -2.125 10.304 -15.201 1.00 93.50 234 LEU A O 1
ATOM 1954 N N . LEU A 1 235 ? -1.907 12.540 -15.126 1.00 92.19 235 LEU A N 1
ATOM 1955 C CA . LEU A 1 235 ? -2.830 12.847 -16.236 1.00 92.19 235 LEU A CA 1
ATOM 1956 C C . LEU A 1 235 ? -4.190 12.112 -16.155 1.00 92.19 235 LEU A C 1
ATOM 1958 O O . LEU A 1 235 ? -4.718 11.640 -17.156 1.00 92.19 235 LEU A O 1
ATOM 1962 N N . GLY A 1 236 ? -4.756 11.991 -14.949 1.00 90.44 236 GLY A N 1
ATOM 1963 C CA . GLY A 1 236 ? -6.049 11.331 -14.727 1.00 90.44 236 GLY A CA 1
ATOM 1964 C C . GLY A 1 236 ? -6.012 9.797 -14.725 1.00 90.44 236 GLY A C 1
ATOM 1965 O O . GLY A 1 236 ? -7.048 9.188 -14.471 1.00 90.44 236 GLY A O 1
ATOM 1966 N N . ILE A 1 237 ? -4.847 9.181 -14.940 1.00 92.94 237 ILE A N 1
ATOM 1967 C CA . ILE A 1 237 ? -4.618 7.739 -14.796 1.00 92.94 237 ILE A CA 1
ATOM 1968 C C . ILE A 1 237 ? -4.079 7.470 -13.390 1.00 92.94 237 ILE A C 1
ATOM 1970 O O . ILE A 1 237 ? -3.123 8.125 -12.966 1.00 92.94 237 ILE A O 1
ATOM 1974 N N . SER A 1 238 ? -4.679 6.523 -12.671 1.00 92.31 238 SER A N 1
ATOM 1975 C CA . SER A 1 238 ? -4.207 6.063 -11.361 1.00 92.31 238 SER A CA 1
ATOM 1976 C C . SER A 1 238 ? -3.832 4.581 -11.378 1.00 92.31 238 SER A C 1
ATOM 1978 O O . SER A 1 238 ? -4.415 3.795 -12.125 1.00 92.31 238 SER A O 1
ATOM 1980 N N . PHE A 1 239 ? -2.853 4.215 -10.555 1.00 91.44 239 PHE A N 1
ATOM 1981 C CA . PHE A 1 239 ? -2.422 2.836 -10.335 1.00 91.44 239 PHE A CA 1
ATOM 1982 C C . PHE A 1 239 ? -2.725 2.464 -8.888 1.00 91.44 239 PHE A C 1
ATOM 1984 O O . PHE A 1 239 ? -2.143 3.057 -7.983 1.00 91.44 239 PHE A O 1
ATOM 1991 N N . GLN A 1 240 ? -3.658 1.542 -8.673 1.00 88.50 240 GLN A N 1
ATOM 1992 C CA . GLN A 1 240 ? -4.185 1.220 -7.347 1.00 88.50 240 GLN A CA 1
ATOM 1993 C C . GLN A 1 240 ? -4.109 -0.282 -7.101 1.00 88.50 240 GLN A C 1
ATOM 1995 O O . GLN A 1 240 ? -4.293 -1.076 -8.022 1.00 88.50 240 GLN A O 1
ATOM 2000 N N . ASP A 1 241 ? -3.842 -0.665 -5.864 1.00 86.88 241 ASP A N 1
ATOM 2001 C CA . ASP A 1 241 ? -3.962 -2.027 -5.364 1.00 86.88 241 ASP A CA 1
ATOM 2002 C C . ASP A 1 241 ? -5.286 -2.219 -4.606 1.00 86.88 241 ASP A C 1
ATOM 2004 O O . ASP A 1 241 ? -5.952 -1.261 -4.209 1.00 86.88 241 ASP A O 1
ATOM 2008 N N . ASN A 1 242 ? -5.688 -3.475 -4.423 1.00 86.25 242 ASN A N 1
ATOM 2009 C CA . ASN A 1 242 ? -6.895 -3.851 -3.701 1.00 86.25 242 ASN A CA 1
ATOM 2010 C C . ASN A 1 242 ? -6.543 -4.635 -2.422 1.00 86.25 242 ASN A C 1
ATOM 2012 O O . ASN A 1 242 ? -6.288 -5.846 -2.494 1.00 86.25 242 ASN A O 1
ATOM 2016 N N . PRO A 1 243 ? -6.589 -3.989 -1.242 1.00 82.81 243 PRO A N 1
ATOM 2017 C CA . PRO A 1 243 ? -6.232 -4.639 0.018 1.00 82.81 243 PRO A CA 1
ATOM 2018 C C . PRO A 1 243 ? -7.270 -5.661 0.502 1.00 82.81 243 PRO A C 1
ATOM 2020 O O . PRO A 1 243 ? -6.948 -6.566 1.270 1.00 82.81 243 PRO A O 1
ATOM 2023 N N . PHE A 1 244 ? -8.518 -5.558 0.042 1.00 87.94 244 PHE A N 1
ATOM 2024 C CA . PHE A 1 244 ? -9.632 -6.374 0.532 1.00 87.94 244 PHE A CA 1
ATOM 2025 C C . PHE A 1 244 ? -9.733 -7.717 -0.195 1.00 87.94 244 PHE A C 1
ATOM 2027 O O . PHE A 1 244 ? -10.017 -8.749 0.416 1.00 87.94 244 PHE A O 1
ATOM 2034 N N . LYS A 1 245 ? -9.440 -7.731 -1.502 1.00 86.75 245 LYS A N 1
ATOM 2035 C CA . LYS A 1 245 ? -9.631 -8.897 -2.379 1.00 86.75 245 LYS A CA 1
ATOM 2036 C C . LYS A 1 245 ? -8.836 -10.121 -1.930 1.00 86.75 245 LYS A C 1
ATOM 2038 O O . LYS A 1 245 ? -9.373 -11.223 -1.922 1.00 86.75 245 LYS A O 1
ATOM 2043 N N . ARG A 1 246 ? -7.568 -9.941 -1.541 1.00 83.88 246 ARG A N 1
ATOM 2044 C CA . ARG A 1 246 ? -6.721 -11.046 -1.050 1.00 83.88 246 ARG A CA 1
ATOM 2045 C C . ARG A 1 246 ? -7.131 -11.513 0.350 1.00 83.88 246 ARG A C 1
ATOM 2047 O O . ARG A 1 246 ? -6.956 -12.683 0.669 1.00 83.88 246 ARG A O 1
ATOM 2054 N N . ALA A 1 247 ? -7.664 -10.605 1.164 1.00 86.69 247 ALA A N 1
ATOM 2055 C CA . ALA A 1 247 ? -8.148 -10.884 2.512 1.00 86.69 247 ALA A CA 1
ATOM 2056 C C . ALA A 1 247 ? -9.546 -11.534 2.532 1.00 86.69 247 ALA A C 1
ATOM 2058 O O . ALA A 1 247 ? -9.982 -12.008 3.576 1.00 86.69 247 ALA A O 1
ATOM 2059 N N . GLY A 1 248 ? -10.259 -11.557 1.399 1.00 89.00 248 GLY A N 1
ATOM 2060 C CA . GLY A 1 248 ? -11.639 -12.044 1.334 1.00 89.00 248 GLY A CA 1
ATOM 2061 C C . GLY A 1 248 ? -12.626 -11.164 2.107 1.00 89.00 248 GLY A C 1
ATOM 2062 O O . GLY A 1 248 ? -13.676 -11.650 2.521 1.00 89.00 248 GLY A O 1
ATOM 2063 N N . LEU A 1 249 ? -12.281 -9.892 2.326 1.00 90.00 249 LEU A N 1
ATOM 2064 C CA . LEU A 1 249 ? -13.129 -8.912 3.000 1.00 90.00 249 LEU A CA 1
ATOM 2065 C C . LEU A 1 249 ? -13.918 -8.103 1.959 1.00 90.00 249 LEU A C 1
ATOM 2067 O O . LEU A 1 249 ? -13.412 -7.873 0.854 1.00 90.00 249 LEU A O 1
ATOM 2071 N N . PRO A 1 250 ? -15.147 -7.658 2.270 1.00 90.06 250 PRO A N 1
ATOM 2072 C CA . PRO A 1 250 ? -15.857 -6.725 1.407 1.00 90.06 250 PRO A CA 1
ATOM 2073 C C . PRO A 1 250 ? -15.142 -5.365 1.401 1.00 90.06 250 PRO A C 1
ATOM 2075 O O . PRO A 1 250 ? -14.545 -4.958 2.396 1.00 90.06 250 PRO A O 1
ATOM 2078 N N . SER A 1 251 ? -15.187 -4.669 0.262 1.00 85.94 251 SER A N 1
ATOM 2079 C CA . SER A 1 251 ? -14.628 -3.321 0.128 1.00 85.94 251 SER A CA 1
ATOM 2080 C C . SER A 1 251 ? -15.679 -2.302 0.571 1.00 85.94 251 SER A C 1
ATOM 2082 O O . SER A 1 251 ? -16.670 -2.142 -0.142 1.00 85.94 251 SER A O 1
ATOM 2084 N N . PRO A 1 252 ? -15.490 -1.601 1.700 1.00 84.25 252 PRO A N 1
ATOM 2085 C CA . PRO A 1 252 ? -16.448 -0.608 2.150 1.00 84.25 252 PRO A CA 1
ATOM 2086 C C . PRO A 1 252 ? -16.377 0.622 1.241 1.00 84.25 252 PRO A C 1
ATOM 2088 O O . PRO A 1 252 ? -15.282 1.085 0.885 1.00 84.25 252 PRO A O 1
ATOM 2091 N N . GLU A 1 253 ? -17.544 1.141 0.869 1.00 81.50 253 GLU A N 1
ATOM 2092 C CA . GLU A 1 253 ? -17.666 2.413 0.161 1.00 81.50 253 GLU A CA 1
ATOM 2093 C C . GLU A 1 253 ? -17.638 3.559 1.181 1.00 81.50 253 GLU A C 1
ATOM 2095 O O . GLU A 1 253 ? -18.389 3.518 2.159 1.00 81.50 253 GLU A O 1
ATOM 2100 N N . PRO A 1 254 ? -16.753 4.556 1.010 1.00 79.88 254 PRO A N 1
ATOM 2101 C CA . PRO A 1 254 ? -16.711 5.695 1.910 1.00 79.88 254 PRO A CA 1
ATOM 2102 C C . PRO A 1 254 ? -17.939 6.588 1.720 1.00 79.88 254 PRO A C 1
ATOM 2104 O O . PRO A 1 254 ? -18.405 6.787 0.597 1.00 79.88 254 PRO A O 1
ATOM 2107 N N . LEU A 1 255 ? -18.425 7.173 2.816 1.00 76.50 255 LEU A N 1
ATOM 2108 C CA . LEU A 1 255 ? -19.524 8.143 2.798 1.00 76.50 255 LEU A CA 1
ATOM 2109 C C . LEU A 1 255 ? -19.142 9.411 2.023 1.00 76.50 255 LEU A C 1
ATOM 2111 O O . LEU A 1 255 ? -19.953 9.966 1.278 1.00 76.50 255 LEU A O 1
ATOM 2115 N N . ALA A 1 256 ? -17.891 9.855 2.160 1.00 72.06 256 ALA A N 1
ATOM 2116 C CA . ALA A 1 256 ? -17.340 10.943 1.365 1.00 72.06 256 ALA A CA 1
ATOM 2117 C C . ALA A 1 256 ? -16.785 10.429 0.019 1.00 72.06 256 ALA A C 1
ATOM 2119 O O . ALA A 1 256 ? -15.998 9.479 0.004 1.00 72.06 256 ALA A O 1
ATOM 2120 N N . PRO A 1 257 ? -17.109 11.078 -1.116 1.00 67.19 257 PRO A N 1
ATOM 2121 C CA . PRO A 1 257 ? -16.603 10.660 -2.417 1.00 67.19 257 PRO A CA 1
ATOM 2122 C C . PRO A 1 257 ? -15.077 10.789 -2.492 1.00 67.19 257 PRO A C 1
ATOM 2124 O O . PRO A 1 257 ? -14.500 11.844 -2.214 1.00 67.19 257 PRO A O 1
ATOM 2127 N N . GLU A 1 258 ? -14.416 9.714 -2.920 1.00 71.44 258 GLU A N 1
ATOM 2128 C CA . GLU A 1 258 ? -12.977 9.723 -3.174 1.00 71.44 258 GLU A CA 1
ATOM 2129 C C . GLU A 1 258 ? -12.627 10.537 -4.428 1.00 71.44 258 GLU A C 1
ATOM 2131 O O . GLU A 1 258 ? -13.432 10.723 -5.347 1.00 71.44 258 GLU A O 1
ATOM 2136 N N . ARG A 1 259 ? -11.375 11.011 -4.505 1.00 68.50 259 ARG A N 1
ATOM 2137 C CA . ARG A 1 259 ? -10.864 11.692 -5.704 1.00 68.50 259 ARG A CA 1
ATOM 2138 C C . ARG A 1 259 ? -10.869 10.742 -6.899 1.00 68.50 259 ARG A C 1
ATOM 2140 O O . ARG A 1 259 ? -9.933 9.950 -7.062 1.00 68.50 259 ARG A O 1
ATOM 2147 N N . SER A 1 260 ? -11.835 10.927 -7.790 1.00 66.69 260 SER A N 1
ATOM 2148 C CA . SER A 1 260 ? -11.964 10.155 -9.021 1.00 66.69 260 SER A CA 1
ATOM 2149 C C . SER A 1 260 ? -10.737 10.286 -9.934 1.00 66.69 260 SER A C 1
ATOM 2151 O O . SER A 1 260 ? -10.051 11.314 -9.996 1.00 66.69 260 SER A O 1
ATOM 2153 N N . SER A 1 261 ? -10.427 9.194 -10.626 1.00 80.12 261 SER A N 1
ATOM 2154 C CA . SER A 1 261 ? -9.540 9.160 -11.790 1.00 80.12 261 SER A CA 1
ATOM 2155 C C . SER A 1 261 ? -10.362 8.846 -13.033 1.00 80.12 261 SER A C 1
ATOM 2157 O O . SER A 1 261 ? -11.390 8.181 -12.945 1.00 80.12 261 SER A O 1
ATOM 2159 N N . LEU A 1 262 ? -9.902 9.318 -14.192 1.00 87.06 262 LEU A N 1
ATOM 2160 C CA . LEU A 1 262 ? -10.525 9.002 -15.481 1.00 87.06 262 LEU A CA 1
ATOM 2161 C C . LEU A 1 262 ? -10.352 7.519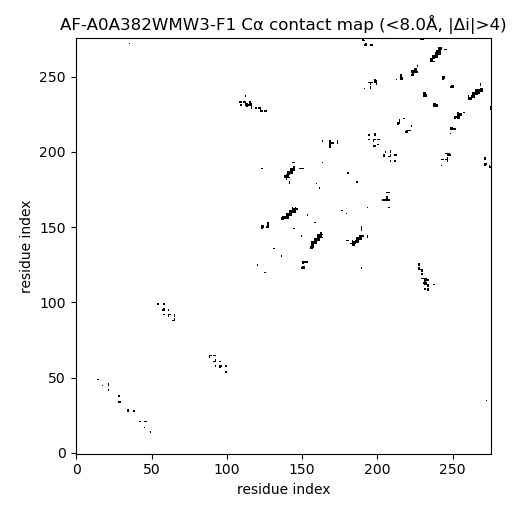 -15.822 1.00 87.06 262 LEU A C 1
ATOM 2163 O O . LEU A 1 262 ? -11.247 6.903 -16.391 1.00 87.06 262 LEU A O 1
ATOM 2167 N N . LEU A 1 263 ? -9.193 6.959 -15.467 1.00 89.81 263 LEU A N 1
ATOM 2168 C CA . LEU A 1 263 ? -8.867 5.551 -15.643 1.00 89.81 263 LEU A CA 1
ATOM 2169 C C . LEU A 1 263 ? -8.107 5.043 -14.415 1.00 89.81 263 LEU A C 1
ATOM 2171 O O . LEU A 1 263 ? -7.190 5.712 -13.931 1.00 89.81 263 LEU A O 1
ATOM 2175 N N . THR A 1 264 ? -8.469 3.854 -13.945 1.00 89.00 264 THR A N 1
ATOM 2176 C CA . THR A 1 264 ? -7.813 3.182 -12.819 1.00 89.00 264 THR A CA 1
ATOM 2177 C C . THR A 1 264 ? -7.276 1.835 -13.284 1.00 89.00 264 THR A C 1
ATOM 2179 O O . THR A 1 264 ? -8.035 1.010 -13.792 1.00 89.00 264 THR A O 1
ATOM 2182 N N . PHE A 1 265 ? -5.974 1.616 -13.115 1.00 90.19 265 PHE A N 1
ATOM 2183 C CA . PHE A 1 265 ? -5.344 0.312 -13.290 1.00 90.19 265 PHE A CA 1
ATOM 2184 C C . PHE A 1 265 ? -5.292 -0.410 -11.946 1.00 90.19 265 PHE A C 1
ATOM 2186 O O . PHE A 1 265 ? -4.643 0.073 -11.019 1.00 90.19 265 PHE A O 1
ATOM 2193 N N . ASP A 1 266 ? -5.959 -1.562 -11.870 1.00 88.50 266 ASP A N 1
ATOM 2194 C CA . ASP A 1 266 ? -5.861 -2.493 -10.744 1.00 88.50 266 ASP A CA 1
ATOM 2195 C C . ASP A 1 266 ? -4.549 -3.286 -10.863 1.00 88.50 266 ASP A C 1
ATOM 2197 O O . ASP A 1 266 ? -4.363 -4.068 -11.800 1.00 88.50 266 ASP A O 1
ATOM 2201 N N . LEU A 1 267 ? -3.623 -3.048 -9.934 1.00 87.31 267 LEU A N 1
ATOM 2202 C CA . LEU A 1 267 ? -2.339 -3.745 -9.833 1.00 87.31 267 LEU A CA 1
ATOM 2203 C C . LEU A 1 267 ? -2.438 -5.065 -9.049 1.00 87.31 267 LEU A C 1
ATOM 2205 O O . LEU A 1 267 ? -1.429 -5.742 -8.853 1.00 87.31 267 LEU A O 1
ATOM 2209 N N . GLY A 1 268 ? -3.637 -5.463 -8.620 1.00 85.94 268 GLY A N 1
ATOM 2210 C CA . GLY A 1 268 ? -3.871 -6.662 -7.832 1.00 85.94 268 GLY A CA 1
ATOM 2211 C C . GLY A 1 268 ? -3.747 -6.371 -6.345 1.00 85.94 268 GLY A C 1
ATOM 2212 O O . GLY A 1 268 ? -4.560 -5.646 -5.786 1.00 85.94 268 GLY A O 1
ATOM 2213 N N . TYR A 1 269 ? -2.767 -6.978 -5.682 1.00 77.00 269 TYR A N 1
ATOM 2214 C CA . TYR A 1 269 ? -2.541 -6.795 -4.250 1.00 77.00 269 TYR A CA 1
ATOM 2215 C C . TYR A 1 269 ? -1.088 -6.409 -3.987 1.00 77.00 269 TYR A C 1
ATOM 2217 O O . TYR A 1 269 ? -0.173 -6.952 -4.608 1.00 77.00 269 TYR A O 1
ATOM 2225 N N . ALA A 1 270 ? -0.878 -5.512 -3.031 1.00 68.88 270 ALA A N 1
ATOM 2226 C CA . ALA A 1 270 ? 0.417 -5.328 -2.398 1.00 68.88 270 ALA A CA 1
ATOM 2227 C C . ALA A 1 270 ? 0.537 -6.295 -1.207 1.00 68.88 270 ALA A C 1
ATOM 2229 O O . ALA A 1 270 ? -0.458 -6.612 -0.553 1.00 68.88 270 ALA A O 1
ATOM 2230 N N . ASP A 1 271 ? 1.732 -6.831 -0.957 1.00 60.88 271 ASP A N 1
ATOM 2231 C CA . ASP A 1 271 ? 1.979 -7.599 0.267 1.00 60.88 271 ASP A CA 1
ATOM 2232 C C . ASP A 1 271 ? 2.188 -6.633 1.440 1.00 60.88 271 ASP A C 1
ATOM 2234 O O . ASP A 1 271 ? 2.725 -5.543 1.239 1.00 60.88 271 ASP A O 1
ATOM 2238 N N . ASP A 1 272 ? 1.792 -7.046 2.648 1.00 54.94 272 ASP A N 1
ATOM 2239 C CA . ASP A 1 272 ? 1.521 -6.202 3.835 1.00 54.94 272 ASP A CA 1
ATOM 2240 C C . ASP A 1 272 ? 2.674 -5.281 4.308 1.00 54.94 272 ASP A C 1
ATOM 2242 O O . ASP A 1 272 ? 2.510 -4.512 5.248 1.00 54.94 272 ASP A O 1
ATOM 2246 N N . ASN A 1 273 ? 3.851 -5.351 3.686 1.00 50.62 273 ASN A N 1
ATOM 2247 C CA . ASN A 1 273 ? 5.023 -4.528 3.996 1.00 50.62 273 ASN A CA 1
ATOM 2248 C C . ASN A 1 273 ? 5.221 -3.344 3.034 1.00 50.62 273 ASN A C 1
ATOM 2250 O O . ASN A 1 273 ? 6.247 -2.663 3.106 1.00 50.62 273 ASN A O 1
ATOM 2254 N N . VAL A 1 274 ? 4.289 -3.121 2.106 1.00 44.50 274 VAL A N 1
ATOM 2255 C CA . VAL A 1 274 ? 4.218 -1.899 1.301 1.00 44.50 274 VAL A CA 1
ATOM 2256 C C . VAL A 1 274 ? 3.076 -1.063 1.868 1.00 44.50 274 VAL A C 1
ATOM 2258 O O . VAL A 1 274 ? 1.919 -1.262 1.515 1.00 44.50 274 VAL A O 1
ATOM 2261 N N . VAL A 1 275 ? 3.405 -0.160 2.791 1.00 40.34 275 VAL A N 1
ATOM 2262 C CA . VAL A 1 275 ? 2.466 0.869 3.251 1.00 40.34 275 VAL A CA 1
ATOM 2263 C C . VAL A 1 275 ? 2.304 1.862 2.095 1.00 40.34 275 VAL A C 1
ATOM 2265 O O . VAL A 1 275 ? 3.289 2.470 1.666 1.00 40.34 275 VAL A O 1
ATOM 2268 N N . GLY A 1 276 ? 1.099 1.931 1.528 1.00 35.00 276 GLY A N 1
ATOM 2269 C CA . GLY A 1 276 ? 0.706 2.874 0.473 1.00 35.00 276 GLY A CA 1
ATOM 2270 C C . GLY A 1 276 ? -0.119 4.035 1.008 1.00 35.00 276 GLY A C 1
ATOM 2271 O O . GLY A 1 276 ? -0.731 3.868 2.084 1.00 35.00 276 GLY A O 1
#

Solvent-accessible surface area (backbone atoms only — not comparable to full-atom values): 16036 Å² total; per-residue (Å²): 110,68,69,62,50,53,50,53,54,52,50,51,54,54,51,50,55,52,44,66,48,51,51,58,52,50,54,56,56,62,71,42,95,72,84,56,74,76,75,45,57,86,47,45,67,57,52,50,53,50,50,56,49,50,55,52,46,49,42,52,48,33,47,46,62,47,47,72,77,60,60,79,74,82,84,67,100,71,93,78,86,61,69,67,61,57,53,57,39,56,47,45,39,51,50,35,52,49,51,47,49,49,54,53,51,53,49,52,50,50,51,54,10,46,53,47,32,76,74,47,80,56,38,49,55,57,49,30,54,49,43,68,75,74,47,67,78,55,49,34,30,40,27,54,53,61,89,65,72,74,53,52,84,51,83,59,35,44,69,45,60,42,60,76,86,54,78,75,65,46,66,70,63,49,52,51,48,53,56,48,57,75,67,27,86,44,79,47,73,73,67,63,39,61,62,32,53,34,43,69,35,43,92,74,24,55,54,61,26,51,50,51,50,36,44,50,72,41,75,68,74,60,72,49,60,76,83,70,73,56,58,33,40,47,97,46,37,31,49,40,64,40,69,30,69,82,26,75,43,63,79,73,71,46,75,50,84,72,89,81,56,84,41,76,45,78,71,50,63,72,63,77,85,61,88,108

Mean predicted aligned error: 8.9 Å

Sequence (276 aa):
TAILALTQQRHLRADLLVLAWVVPTFIFLESFEVHFQRYMIPLTPFLILMGARMLLWTVDFARRVSYVRSRPTVVRDTSFSFPMMGWLRAQSTRMAWLLLGVVVVSTAFYALAFQNVYAKGHPAVEASEWIKENVTYGTSIVSDNHWDEFVPDLYAYDVWQFPVYNQPDNREKMDELAKRLSHSEYLVFYSNRPYSSVARAPDRYPLSYSYYKKLFEGELGYQLERRFTSHPRLLGISFQDNPFKRAGLPSPEPLAPERSSLLTFDLGYADDNVVG

Secondary structure (DSSP, 8-state):
-HHHHHHHHHHHHHHHHHHHHHHHHHHHHHTSSS--GGGGTTTHHHHHHHHHHHHHHHHHHHHHHHHHTTS---S-------HHHHHHHHHHHHHHHHHHHHHHHHHHHHHHHHHHHHTSPPHHHHHHHHHHHHS-TT-EEEES-SSS---TTGGGSEEEE--TT-SS--HHHHHHHHHHHHH-SEEE-S-SHHHHHHHT-TTT-HHHHHHHHHHHTTTTS-----------EETTEEEE--HHHHHT---PPPSSPP---SEEEE-----TT---